Protein AF-A0A067DH14-F1 (afdb_monomer)

InterPro domains:
  IPR011701 Major facilitator superfamily [PF07690] (4-315)
  IPR020846 Major facilitator superfamily domain [PS50850] (1-339)
  IPR036259 MFS transporter superfamily [G3DSA:1.20.1250.20] (1-167)
  IPR036259 MFS transporter superfamily [G3DSA:1.20.1250.20] (191-332)
  IPR036259 MFS transporter superfamily [SSF103473] (1-319)
  IPR050382 Major Facilitator Superfamily Sodium/Anion Cotransporter [PTHR11662] (1-329)

Nearest PDB structures (foldseek):
  8u3d-assembly1_A  TM=8.905E-01  e=1.253E-13  Homo sapiens
  8u3h-assembly1_A  TM=9.001E-01  e=4.231E-13  Homo sapiens
  8u3f-assembly1_A  TM=8.492E-01  e=1.761E-12  Homo sapiens
  6e9n-assembly2_B  TM=9.057E-01  e=2.374E-11  Escherichia coli
  9ayb-assembly1_A  TM=7.952E-01  e=7.648E-12  Homo sapiens

Mean predicted aligned error: 7.45 Å

Secondary structure (DSSP, 8-state):
-TTTHHHHHHHHT--HHHHHHHHHHHHHHHHHHHHHHHHHHHHH-HHHHHHHHHHHHHHHHHHHHHHHHH-HHHHHHHHHHHHHHHTTHHHHHHHHHHHHS-TTTHHHHHHHHHHHHHHHHHHHHHHHHHHHHHT-TTHHHHHHHHHHHHHHHHHHHH--SSGGG-TT--HHHHHHHHHTS-S----PPPPPHHHHHTSHHHHHHHHHHHHHHHHHHHHHHHHHHHHHHHS---HHHHHHHHHHHHHHHHHHHHHHHHHHHHHHHTT--HHHHHHHHHHHHHHHHHHHHHHGGG--SHHHHHHHHHHHHHHHHHHHHHHHHHHHHHHHHHHHHHHTT--

pLDDT: mean 84.12, std 15.26, range [31.08, 97.06]

Structure (mmCIF, N/CA/C/O backbone):
data_AF-A0A067DH14-F1
#
_entry.id   AF-A0A067DH14-F1
#
loop_
_atom_site.group_PDB
_atom_site.id
_atom_site.type_symbol
_atom_site.label_atom_id
_atom_site.label_alt_id
_atom_site.label_comp_id
_atom_site.label_asym_id
_atom_site.label_entity_id
_atom_site.label_seq_id
_atom_site.pdbx_PDB_ins_code
_atom_site.Cartn_x
_atom_site.Cartn_y
_atom_site.Cartn_z
_atom_site.occupancy
_atom_site.B_iso_or_equiv
_atom_site.auth_seq_id
_atom_site.auth_comp_id
_atom_site.auth_asym_id
_atom_site.auth_atom_id
_atom_site.pdbx_PDB_model_num
ATOM 1 N N . MET A 1 1 ? 7.222 3.277 -6.951 1.00 81.62 1 MET A N 1
ATOM 2 C CA . MET A 1 1 ? 8.293 2.486 -7.606 1.00 81.62 1 MET A CA 1
ATOM 3 C C . MET A 1 1 ? 7.817 1.613 -8.751 1.00 81.62 1 MET A C 1
ATOM 5 O O . MET A 1 1 ? 8.541 1.542 -9.732 1.00 81.62 1 MET A O 1
ATOM 9 N N . SER A 1 2 ? 6.632 1.003 -8.682 1.00 77.62 2 SER A N 1
ATOM 10 C CA . SER A 1 2 ? 6.106 0.091 -9.713 1.00 77.62 2 SER A CA 1
ATOM 11 C C . SER A 1 2 ? 6.175 0.620 -11.154 1.00 77.62 2 SER A C 1
ATOM 13 O O . SER A 1 2 ? 6.450 -0.145 -12.067 1.00 77.62 2 SER A O 1
ATOM 15 N N . VAL A 1 3 ? 5.996 1.931 -11.365 1.00 86.12 3 VAL A N 1
ATOM 16 C CA . VAL A 1 3 ? 6.147 2.573 -12.688 1.00 86.12 3 VAL A CA 1
ATOM 17 C C . VAL A 1 3 ? 7.591 3.026 -12.942 1.00 86.12 3 VAL A C 1
ATOM 19 O O . VAL A 1 3 ? 8.161 2.736 -13.986 1.00 86.12 3 VAL A O 1
ATOM 22 N N . ALA A 1 4 ? 8.212 3.713 -11.975 1.00 88.75 4 ALA A N 1
ATOM 23 C CA . ALA A 1 4 ? 9.563 4.274 -12.111 1.00 88.75 4 ALA A CA 1
ATOM 24 C C . ALA A 1 4 ? 10.677 3.217 -12.232 1.00 88.75 4 ALA A C 1
ATOM 26 O O . ALA A 1 4 ? 11.779 3.531 -12.672 1.00 88.75 4 ALA A O 1
ATOM 27 N N . VAL A 1 5 ? 10.408 1.963 -11.857 1.00 88.44 5 VAL A N 1
ATOM 28 C CA . VAL A 1 5 ? 11.383 0.873 -11.960 1.00 88.44 5 VAL A CA 1
ATOM 29 C C . VAL A 1 5 ? 11.710 0.523 -13.414 1.00 88.44 5 VAL A C 1
ATOM 31 O O . VAL A 1 5 ? 12.840 0.146 -13.691 1.00 88.44 5 VAL A O 1
ATOM 34 N N . VAL A 1 6 ? 10.760 0.702 -14.338 1.00 88.00 6 VAL A N 1
ATOM 35 C CA . VAL A 1 6 ? 10.943 0.426 -15.770 1.00 88.00 6 VAL A CA 1
ATOM 36 C C . VAL A 1 6 ? 12.046 1.312 -16.374 1.00 88.00 6 VAL A C 1
ATOM 38 O O . VAL A 1 6 ? 13.036 0.767 -16.863 1.00 88.00 6 VAL A O 1
ATOM 41 N N . PRO A 1 7 ? 11.976 2.660 -16.294 1.00 89.00 7 PRO A N 1
ATOM 42 C CA . PRO A 1 7 ? 13.046 3.513 -16.810 1.00 89.00 7 PRO A CA 1
ATOM 43 C C . PRO A 1 7 ? 14.351 3.401 -16.010 1.00 89.00 7 PRO A C 1
ATOM 45 O O . PRO A 1 7 ? 15.422 3.576 -16.583 1.00 89.00 7 PRO A O 1
ATOM 48 N N . LEU A 1 8 ? 14.298 3.089 -14.708 1.00 89.06 8 LEU A N 1
ATOM 49 C CA . LEU A 1 8 ? 15.509 2.815 -13.922 1.00 89.06 8 LEU A CA 1
ATOM 50 C C . LEU A 1 8 ? 16.227 1.557 -14.424 1.00 89.06 8 LEU A C 1
ATOM 52 O O . LEU A 1 8 ? 17.437 1.591 -14.632 1.00 89.06 8 LEU A O 1
ATOM 56 N N . ALA A 1 9 ? 15.489 0.477 -14.679 1.00 89.19 9 ALA A N 1
ATOM 57 C CA . ALA A 1 9 ? 16.056 -0.750 -15.221 1.00 89.19 9 ALA A CA 1
ATOM 58 C C . ALA A 1 9 ? 16.661 -0.538 -16.607 1.00 89.19 9 ALA A C 1
ATOM 60 O O . ALA A 1 9 ? 17.765 -1.011 -16.852 1.00 89.19 9 ALA A O 1
ATOM 61 N N . ALA A 1 10 ? 15.992 0.230 -17.473 1.00 87.88 10 ALA A N 1
ATOM 62 C CA . ALA A 1 10 ? 16.535 0.595 -18.779 1.00 87.88 10 ALA A CA 1
ATOM 63 C C . ALA A 1 10 ? 17.829 1.421 -18.657 1.00 87.88 10 ALA A C 1
ATOM 65 O O . ALA A 1 10 ? 18.800 1.148 -19.356 1.00 87.88 10 ALA A O 1
ATOM 66 N N . LYS A 1 11 ? 17.874 2.395 -17.736 1.00 88.81 11 LYS A N 1
ATOM 67 C CA . LYS A 1 11 ? 19.047 3.257 -17.519 1.00 88.81 11 LYS A CA 1
ATOM 68 C C . LYS A 1 11 ? 20.267 2.494 -16.994 1.00 88.81 11 LYS A C 1
ATOM 70 O O . LYS A 1 11 ? 21.386 2.819 -17.373 1.00 88.81 11 LYS A O 1
ATOM 75 N N . PHE A 1 12 ? 20.060 1.530 -16.101 1.00 88.88 12 PHE A N 1
ATOM 76 C CA . PHE A 1 12 ? 21.140 0.797 -15.429 1.00 88.88 12 PHE A CA 1
ATOM 77 C C . PHE A 1 12 ? 21.344 -0.632 -15.958 1.00 88.88 12 PHE A C 1
ATOM 79 O O . PHE A 1 12 ? 22.124 -1.385 -15.379 1.00 88.88 12 PHE A O 1
ATOM 86 N N . GLY A 1 13 ? 20.642 -1.025 -17.026 1.00 88.94 13 GLY A N 1
ATOM 87 C CA . GLY A 1 13 ? 20.756 -2.354 -17.634 1.00 88.94 13 GLY A CA 1
ATOM 88 C C . GLY A 1 13 ? 20.342 -3.504 -16.708 1.00 88.94 13 GLY A C 1
ATOM 89 O O . GLY A 1 13 ? 20.959 -4.566 -16.725 1.00 88.94 13 GLY A O 1
ATOM 90 N N . TRP A 1 14 ? 19.338 -3.303 -15.850 1.00 91.88 14 TRP A N 1
ATOM 91 C CA . TRP A 1 14 ? 18.926 -4.318 -14.876 1.00 91.88 14 TRP A CA 1
ATOM 92 C C . TRP A 1 14 ? 18.191 -5.492 -15.528 1.00 91.88 14 TRP A C 1
ATOM 94 O O . TRP A 1 14 ? 17.264 -5.302 -16.314 1.00 91.88 14 TRP A O 1
ATOM 104 N N . SER A 1 15 ? 18.544 -6.714 -15.121 1.00 91.19 15 SER A N 1
ATOM 105 C CA . SER A 1 15 ? 17.820 -7.924 -15.517 1.00 91.19 15 SER A CA 1
ATOM 106 C C . SER A 1 15 ? 16.449 -8.025 -14.836 1.00 91.19 15 SER A C 1
ATOM 108 O O . SER A 1 15 ? 16.221 -7.471 -13.755 1.00 91.19 15 SER A O 1
ATOM 110 N N . SER A 1 16 ? 15.536 -8.806 -15.422 1.00 86.50 16 SER A N 1
ATOM 111 C CA . SER A 1 16 ? 14.225 -9.106 -14.824 1.00 86.50 16 SER A CA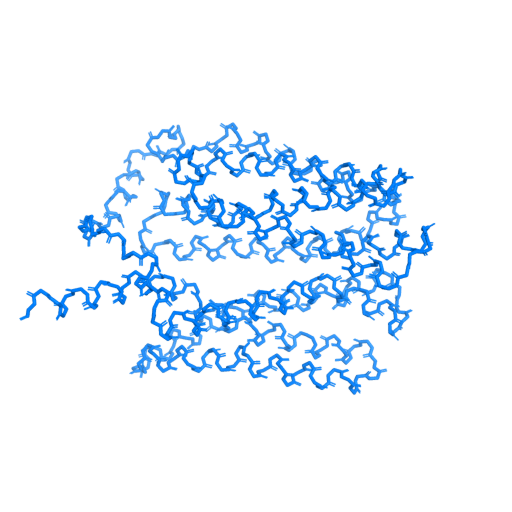 1
ATOM 112 C C . SER A 1 16 ? 14.339 -9.775 -13.449 1.00 86.50 16 SER A C 1
ATOM 114 O O . SER A 1 16 ? 13.532 -9.505 -12.559 1.00 86.50 16 SER A O 1
ATOM 116 N N . SER A 1 17 ? 15.373 -10.592 -13.235 1.00 89.69 17 SER A N 1
ATOM 117 C CA . SER A 1 17 ? 15.648 -11.203 -11.931 1.00 89.69 17 SER A CA 1
ATOM 118 C C . SER A 1 17 ? 16.044 -10.154 -10.891 1.00 89.69 17 SER A C 1
ATOM 120 O O . SER A 1 17 ? 15.531 -10.170 -9.773 1.00 89.69 17 SER A O 1
ATOM 122 N N . PHE A 1 18 ? 16.899 -9.191 -11.258 1.00 91.50 18 PHE A N 1
ATOM 123 C CA . PHE A 1 18 ? 17.280 -8.110 -10.348 1.00 91.50 18 PHE A CA 1
ATOM 124 C C . PHE A 1 18 ? 16.106 -7.174 -10.040 1.00 91.50 18 PHE A C 1
ATOM 126 O O . PHE A 1 18 ? 15.931 -6.775 -8.890 1.00 91.50 18 PHE A O 1
ATOM 133 N N . LEU A 1 19 ? 15.242 -6.894 -11.021 1.00 89.38 19 LEU A N 1
ATOM 134 C CA . LEU A 1 19 ? 13.969 -6.202 -10.796 1.00 89.38 19 LEU A CA 1
ATOM 135 C C . LEU A 1 19 ? 13.143 -6.885 -9.699 1.00 89.38 19 LEU A C 1
ATOM 137 O O . LEU A 1 19 ? 12.654 -6.209 -8.793 1.00 89.38 19 LEU A O 1
ATOM 141 N N . GLY A 1 20 ? 13.047 -8.216 -9.733 1.00 89.62 20 GLY A N 1
ATOM 142 C CA . GLY A 1 20 ? 12.368 -8.985 -8.693 1.00 89.62 20 GLY A CA 1
ATOM 143 C C . GLY A 1 20 ? 12.991 -8.817 -7.308 1.00 89.62 20 GLY A C 1
ATOM 144 O O . GLY A 1 20 ? 12.259 -8.634 -6.335 1.00 89.62 20 GLY A O 1
ATOM 145 N N . ILE A 1 21 ? 14.321 -8.782 -7.209 1.00 92.81 21 ILE A N 1
ATOM 146 C CA . ILE A 1 21 ? 15.037 -8.520 -5.946 1.00 92.81 21 ILE A CA 1
ATOM 147 C C . ILE A 1 21 ? 14.762 -7.092 -5.449 1.00 92.81 21 ILE A C 1
ATOM 149 O O . ILE A 1 21 ? 14.462 -6.883 -4.272 1.00 92.81 21 ILE A O 1
ATOM 153 N N . VAL A 1 22 ? 14.787 -6.099 -6.342 1.00 92.12 22 VAL A N 1
ATOM 154 C CA . VAL A 1 22 ? 14.503 -4.694 -6.008 1.00 92.12 22 VAL A CA 1
ATOM 155 C C . VAL A 1 22 ? 13.068 -4.510 -5.509 1.00 92.12 22 VAL A C 1
ATOM 157 O O . VAL A 1 22 ? 12.859 -3.756 -4.560 1.00 92.12 22 VAL A O 1
ATOM 160 N N . GLN A 1 23 ? 12.085 -5.201 -6.094 1.00 88.62 23 GLN A N 1
ATOM 161 C CA . GLN A 1 23 ? 10.702 -5.187 -5.598 1.00 88.62 23 GLN A CA 1
ATOM 162 C C . GLN A 1 23 ? 10.568 -5.940 -4.265 1.00 88.62 23 GLN A C 1
ATOM 164 O O . GLN A 1 23 ? 9.882 -5.480 -3.357 1.00 88.62 23 GLN A O 1
ATOM 169 N N . SER A 1 24 ? 11.266 -7.068 -4.111 1.00 90.38 24 SER A N 1
ATOM 170 C CA . SER A 1 24 ? 11.196 -7.903 -2.903 1.00 90.38 24 SER A CA 1
ATOM 171 C C . SER A 1 24 ? 11.851 -7.256 -1.682 1.00 90.38 24 SER A C 1
ATOM 173 O O . SER A 1 24 ? 11.372 -7.447 -0.569 1.00 90.38 24 SER A O 1
ATOM 175 N N . SER A 1 25 ? 12.905 -6.455 -1.867 1.00 93.12 25 SER A N 1
ATOM 176 C CA . SER A 1 25 ? 13.602 -5.797 -0.748 1.00 93.12 25 SER A CA 1
ATOM 177 C C . SER A 1 25 ? 12.712 -4.848 0.059 1.00 93.12 25 SER A C 1
ATOM 179 O O . SER A 1 25 ? 12.888 -4.724 1.269 1.00 93.12 25 SER A O 1
ATOM 181 N N . PHE A 1 26 ? 11.696 -4.250 -0.571 1.00 91.88 26 PHE A N 1
ATOM 182 C CA . PHE A 1 26 ? 10.633 -3.525 0.131 1.00 91.88 26 PHE A CA 1
ATOM 183 C C . PHE A 1 26 ? 9.844 -4.441 1.082 1.00 91.88 26 PHE A C 1
ATOM 185 O O . PHE A 1 26 ? 9.641 -4.106 2.249 1.00 91.88 26 PHE A O 1
ATOM 192 N N . LEU A 1 27 ? 9.447 -5.627 0.614 1.00 88.19 27 LEU A N 1
ATOM 193 C CA . LEU A 1 27 ? 8.643 -6.564 1.402 1.00 88.19 27 LEU A CA 1
ATOM 194 C C . LEU A 1 27 ? 9.394 -7.084 2.635 1.00 88.19 27 LEU A C 1
ATOM 196 O O . LEU A 1 27 ? 8.771 -7.312 3.670 1.00 88.19 27 LEU A O 1
ATOM 200 N N . TRP A 1 28 ? 10.723 -7.219 2.567 1.00 89.62 28 TRP A N 1
ATOM 201 C CA . TRP A 1 28 ? 11.538 -7.627 3.719 1.00 89.62 28 TRP A CA 1
ATOM 202 C C . TRP A 1 28 ? 11.405 -6.648 4.890 1.00 89.62 28 TRP A C 1
ATOM 204 O O . TRP A 1 28 ? 11.176 -7.067 6.025 1.00 89.62 28 TRP A O 1
ATOM 214 N N . GLY A 1 29 ? 11.485 -5.344 4.610 1.00 89.69 29 GLY A N 1
ATOM 215 C CA . GLY A 1 29 ? 11.281 -4.309 5.622 1.00 89.69 29 GLY A CA 1
ATOM 216 C C . GLY A 1 29 ? 9.841 -4.263 6.130 1.00 89.69 29 GLY A C 1
ATOM 217 O O . GLY A 1 29 ? 9.616 -4.154 7.335 1.00 89.69 29 GLY A O 1
ATOM 218 N N . TYR A 1 30 ? 8.876 -4.406 5.218 1.00 88.38 30 TYR A N 1
ATOM 219 C CA . TYR A 1 30 ? 7.446 -4.367 5.529 1.00 88.38 30 TYR A CA 1
ATOM 220 C C . TYR A 1 30 ? 7.013 -5.473 6.499 1.00 88.38 30 TYR A C 1
ATOM 222 O O . TYR A 1 30 ? 6.252 -5.216 7.433 1.00 88.38 30 TYR A O 1
ATOM 230 N N . ILE A 1 31 ? 7.502 -6.703 6.314 1.00 85.44 31 ILE A N 1
ATOM 231 C CA . ILE A 1 31 ? 7.178 -7.834 7.200 1.00 85.44 31 ILE A CA 1
ATOM 232 C C . ILE A 1 31 ? 7.664 -7.554 8.626 1.00 85.44 31 ILE A C 1
ATOM 234 O O . ILE A 1 31 ? 6.913 -7.738 9.584 1.00 85.44 31 ILE A O 1
ATOM 238 N N . PHE A 1 32 ? 8.898 -7.064 8.770 1.00 85.50 32 PHE A N 1
ATOM 239 C CA . PHE A 1 32 ? 9.486 -6.777 10.077 1.00 85.50 32 PHE A CA 1
ATOM 240 C C . PHE A 1 32 ? 8.720 -5.672 10.817 1.00 85.50 32 PHE A C 1
ATOM 242 O O . PHE A 1 32 ? 8.370 -5.824 11.992 1.00 85.50 32 PHE A O 1
ATOM 249 N N . SER A 1 33 ? 8.394 -4.578 10.125 1.00 87.69 33 SER A N 1
ATOM 250 C CA . SER A 1 33 ? 7.664 -3.464 10.732 1.00 87.69 33 SER A CA 1
ATOM 251 C C . SER A 1 33 ? 6.189 -3.754 10.971 1.00 87.69 33 SER A C 1
ATOM 253 O O . SER A 1 33 ? 5.643 -3.220 11.928 1.00 87.69 33 SER A O 1
ATOM 255 N N . SER A 1 34 ? 5.543 -4.615 10.185 1.00 80.31 34 SER A N 1
ATOM 256 C CA . SER A 1 34 ? 4.138 -4.981 10.416 1.00 80.31 34 SER A CA 1
ATOM 257 C C . SER A 1 34 ? 3.951 -5.742 11.732 1.00 80.31 34 SER A C 1
ATOM 259 O O . SER A 1 34 ? 2.975 -5.515 12.445 1.00 80.31 34 SER A O 1
ATOM 261 N N . VAL A 1 35 ? 4.912 -6.601 12.099 1.00 78.75 35 VAL A N 1
ATOM 262 C CA . VAL A 1 35 ? 4.891 -7.343 13.373 1.00 78.75 35 VAL A CA 1
ATOM 263 C C . VAL A 1 35 ? 5.187 -6.418 14.555 1.00 78.75 35 VAL A C 1
ATOM 265 O O . VAL A 1 35 ? 4.476 -6.426 15.559 1.00 78.75 35 VAL A O 1
ATOM 268 N N . ILE A 1 36 ? 6.225 -5.590 14.439 1.00 85.06 36 ILE A N 1
ATOM 269 C CA . ILE A 1 36 ? 6.684 -4.717 15.532 1.00 85.06 36 ILE A CA 1
ATOM 270 C C . ILE A 1 36 ? 5.800 -3.469 15.672 1.00 85.06 36 ILE A C 1
ATOM 272 O O . ILE A 1 36 ? 5.654 -2.916 16.762 1.00 85.06 36 ILE A O 1
ATOM 276 N N . GLY A 1 37 ? 5.172 -3.039 14.579 1.00 83.25 37 GLY A N 1
ATOM 277 C CA . GLY A 1 37 ? 4.366 -1.828 14.483 1.00 83.25 37 GLY A CA 1
ATOM 278 C C . GLY A 1 37 ? 3.192 -1.818 15.449 1.00 83.25 37 GLY A C 1
ATOM 279 O O . GLY A 1 37 ? 2.936 -0.782 16.054 1.00 83.25 37 GLY A O 1
ATOM 280 N N . GLY A 1 38 ? 2.541 -2.964 15.675 1.00 81.19 38 GLY A N 1
ATOM 281 C CA . GLY A 1 38 ? 1.492 -3.092 16.694 1.00 81.19 38 GLY A CA 1
ATOM 282 C C . GLY A 1 38 ? 2.004 -2.745 18.095 1.00 81.19 38 GLY A C 1
ATOM 283 O O . GLY A 1 38 ? 1.499 -1.822 18.728 1.00 81.19 38 GLY A O 1
ATOM 284 N N . ALA A 1 39 ? 3.091 -3.392 18.527 1.00 82.56 39 ALA A N 1
ATOM 285 C CA . ALA A 1 39 ? 3.696 -3.145 19.837 1.00 82.56 39 ALA A CA 1
ATOM 286 C C . ALA A 1 39 ? 4.201 -1.698 19.997 1.00 82.56 39 ALA A C 1
ATOM 288 O O . ALA A 1 39 ? 4.070 -1.097 21.067 1.00 82.56 39 ALA A O 1
ATOM 289 N N . LEU A 1 40 ? 4.757 -1.110 18.931 1.00 88.00 40 LEU A N 1
ATOM 290 C CA . LEU A 1 40 ? 5.166 0.295 18.925 1.00 88.00 40 LEU A CA 1
ATOM 291 C C . LEU A 1 40 ? 3.969 1.234 19.079 1.00 88.00 40 LEU A C 1
ATOM 293 O O . LEU A 1 40 ? 4.046 2.192 19.848 1.00 88.00 40 LEU A O 1
ATOM 297 N N . VAL A 1 41 ? 2.875 0.978 18.362 1.00 87.56 41 VAL A N 1
ATOM 298 C CA . VAL A 1 41 ? 1.655 1.793 18.423 1.00 87.56 41 VAL A CA 1
ATOM 299 C C . VAL A 1 41 ? 0.998 1.694 19.797 1.00 87.56 41 VAL A C 1
ATOM 301 O O . VAL A 1 41 ? 0.555 2.716 20.321 1.00 87.56 41 VAL A O 1
ATOM 304 N N . ASP A 1 42 ? 0.995 0.514 20.411 1.00 83.81 42 ASP A N 1
ATOM 305 C CA . ASP A 1 42 ? 0.451 0.322 21.756 1.00 83.81 42 ASP A CA 1
ATOM 306 C C . ASP A 1 42 ? 1.261 1.086 22.811 1.00 83.81 42 ASP A C 1
ATOM 308 O O . ASP A 1 42 ? 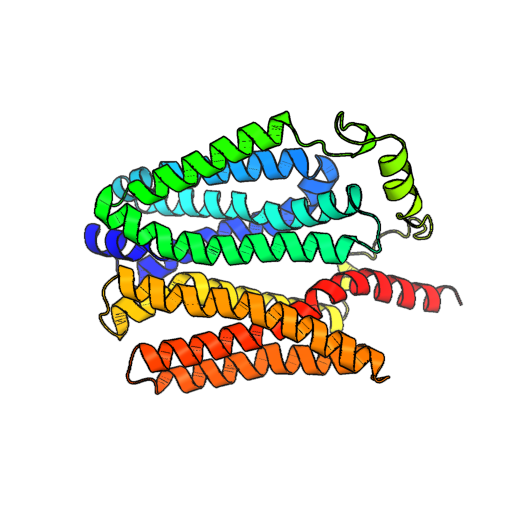0.686 1.728 23.692 1.00 83.81 42 ASP A O 1
ATOM 312 N N . LYS A 1 43 ? 2.596 1.085 22.691 1.00 88.06 43 LYS A N 1
ATOM 313 C CA . LYS A 1 43 ? 3.496 1.753 23.644 1.00 88.06 43 LYS A CA 1
ATOM 314 C C . LYS A 1 43 ? 3.590 3.268 23.446 1.00 88.06 43 LYS A C 1
ATOM 316 O O . LYS A 1 43 ? 3.610 4.014 24.422 1.00 88.06 43 LYS A O 1
ATOM 321 N N . TYR A 1 44 ? 3.703 3.734 22.203 1.00 89.25 44 TYR A N 1
ATOM 322 C CA . TYR A 1 44 ? 4.020 5.134 21.880 1.00 89.25 44 TYR A CA 1
ATOM 323 C C . TYR A 1 44 ? 2.839 5.925 21.297 1.00 89.25 44 TYR A C 1
ATOM 325 O O . TYR A 1 44 ? 2.937 7.149 21.149 1.00 89.25 44 TYR A O 1
ATOM 333 N N . GLY A 1 45 ? 1.726 5.255 20.994 1.00 88.94 45 GLY A N 1
ATOM 334 C CA . GLY A 1 45 ? 0.536 5.838 20.380 1.00 88.94 45 GLY A CA 1
ATOM 335 C C . GLY A 1 45 ? 0.620 5.926 18.854 1.00 88.94 45 GLY A C 1
ATOM 336 O O . GLY A 1 45 ? 1.687 6.129 18.268 1.00 88.94 45 GLY A O 1
ATOM 337 N N . GLY A 1 46 ? -0.538 5.834 18.194 1.00 90.19 46 GLY A N 1
ATOM 338 C CA . GLY A 1 46 ? -0.639 5.839 16.732 1.00 90.19 46 GLY A CA 1
ATOM 339 C C . GLY A 1 46 ? -0.143 7.137 16.090 1.00 90.19 46 GLY A C 1
ATOM 340 O O . GLY A 1 46 ? 0.477 7.088 15.031 1.00 90.19 46 GLY A O 1
ATOM 341 N N . LYS A 1 47 ? -0.316 8.295 16.754 1.00 93.50 47 LYS A N 1
ATOM 342 C CA . LYS A 1 47 ? 0.159 9.595 16.234 1.00 93.50 47 LYS A CA 1
ATOM 343 C C . LYS A 1 47 ? 1.665 9.583 15.959 1.00 93.50 47 LYS A C 1
ATOM 345 O O . LYS A 1 47 ? 2.088 9.962 14.868 1.00 93.50 47 LYS A O 1
ATOM 350 N N . LYS A 1 48 ? 2.464 9.226 16.974 1.00 94.31 48 LYS A N 1
ATOM 351 C CA . LYS A 1 48 ? 3.933 9.334 16.929 1.00 94.31 48 LYS A CA 1
ATOM 352 C C . LYS A 1 48 ? 4.529 8.293 15.995 1.00 94.31 48 LYS A C 1
ATOM 354 O O . LYS A 1 48 ? 5.418 8.620 15.217 1.00 94.31 48 LYS A O 1
ATOM 359 N N . VAL A 1 49 ? 4.023 7.063 16.060 1.00 95.38 49 VAL A N 1
ATOM 360 C CA . VAL A 1 49 ? 4.517 5.972 15.218 1.00 95.38 49 VAL A CA 1
ATOM 361 C C . VAL A 1 49 ? 4.237 6.254 13.743 1.00 95.38 49 VAL A C 1
ATOM 363 O O . VAL A 1 49 ? 5.146 6.122 12.929 1.00 95.38 49 VAL A O 1
ATOM 366 N N . LEU A 1 50 ? 3.035 6.737 13.402 1.00 95.25 50 LEU A N 1
ATOM 367 C CA . LEU A 1 50 ? 2.722 7.115 12.023 1.00 95.25 50 LEU A CA 1
ATOM 368 C C . LEU A 1 50 ? 3.574 8.295 11.539 1.00 95.25 50 LEU A C 1
ATOM 370 O O . LEU A 1 50 ? 4.041 8.277 10.407 1.00 95.25 50 LEU A O 1
ATOM 374 N N . ALA A 1 51 ? 3.827 9.290 12.396 1.00 96.50 51 ALA A N 1
ATOM 375 C CA . ALA A 1 51 ? 4.685 10.425 12.054 1.00 96.50 51 ALA A CA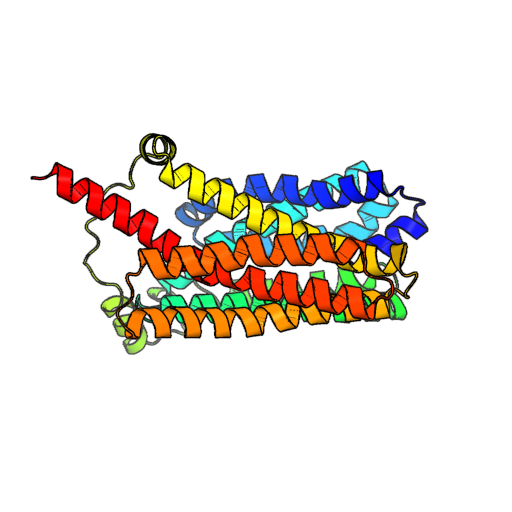 1
ATOM 376 C C . ALA A 1 51 ? 6.116 9.981 11.697 1.00 96.50 51 ALA A C 1
ATOM 378 O O . ALA A 1 51 ? 6.645 10.379 10.661 1.00 96.50 51 ALA A O 1
ATOM 379 N N . TRP A 1 52 ? 6.723 9.113 12.513 1.00 96.06 52 TRP A N 1
ATOM 380 C CA . TRP A 1 52 ? 8.045 8.548 12.221 1.00 96.06 52 TRP A CA 1
ATOM 381 C C . TRP A 1 52 ? 8.044 7.662 10.974 1.00 96.06 52 TRP A C 1
ATOM 383 O O . TRP A 1 52 ? 8.978 7.747 10.177 1.00 96.06 52 TRP A O 1
ATOM 393 N N . GLY A 1 53 ? 6.987 6.870 10.774 1.00 95.69 53 GLY A N 1
ATOM 394 C CA . GLY A 1 53 ? 6.786 6.094 9.552 1.00 95.69 53 GLY A CA 1
ATOM 395 C C . GLY A 1 53 ? 6.789 6.992 8.317 1.00 95.69 53 GLY A C 1
ATOM 396 O O . GLY A 1 53 ? 7.620 6.823 7.434 1.00 95.69 53 GLY A O 1
ATOM 397 N N . VAL A 1 54 ? 5.949 8.028 8.276 1.00 96.62 54 VAL A N 1
ATOM 398 C CA . VAL A 1 54 ? 5.882 8.937 7.118 1.00 96.62 54 VAL A CA 1
ATOM 399 C C . VAL A 1 54 ? 7.178 9.728 6.915 1.00 96.62 54 VAL A C 1
ATOM 401 O O . VAL A 1 54 ? 7.579 9.949 5.769 1.00 96.62 54 VAL A O 1
ATOM 404 N N . ALA A 1 55 ? 7.880 10.107 7.987 1.00 97.06 55 ALA A N 1
ATOM 405 C CA . ALA A 1 55 ? 9.191 10.749 7.886 1.00 97.06 55 ALA A CA 1
ATOM 406 C C . ALA A 1 55 ? 10.219 9.834 7.200 1.00 97.06 55 ALA A C 1
ATOM 408 O O . ALA A 1 55 ? 10.849 10.232 6.217 1.00 97.06 55 ALA A O 1
ATOM 409 N N . LEU A 1 56 ? 10.345 8.589 7.676 1.00 96.69 56 LEU A N 1
ATOM 410 C CA . LEU A 1 56 ? 11.269 7.606 7.110 1.00 96.69 56 LEU A CA 1
ATOM 411 C C . LEU A 1 56 ? 10.879 7.217 5.679 1.00 96.69 56 LEU A C 1
ATOM 413 O O . LEU A 1 56 ? 11.753 7.067 4.823 1.00 96.69 56 LEU A O 1
ATOM 417 N N . TRP A 1 57 ? 9.580 7.107 5.401 1.00 96.06 57 TRP A N 1
ATOM 418 C CA . TRP A 1 57 ? 9.041 6.843 4.069 1.00 96.06 57 TRP A CA 1
ATOM 419 C C . TRP A 1 57 ? 9.421 7.958 3.091 1.00 96.06 57 TRP A C 1
ATOM 421 O O . TRP A 1 57 ? 9.959 7.696 2.013 1.00 96.06 57 TRP A O 1
ATOM 431 N N . SER A 1 58 ? 9.220 9.216 3.490 1.00 97.06 58 SER A N 1
ATOM 432 C CA . SER A 1 58 ? 9.515 10.384 2.651 1.00 97.06 58 SER A CA 1
ATOM 433 C C . SER A 1 58 ? 11.016 10.522 2.397 1.00 97.06 58 SER A C 1
ATOM 435 O O . SER A 1 58 ? 11.429 10.744 1.258 1.00 97.06 58 SER A O 1
ATOM 437 N N . LEU A 1 59 ? 11.841 10.305 3.426 1.00 96.94 59 LEU A N 1
ATOM 438 C CA . LEU A 1 59 ? 13.299 10.304 3.300 1.00 96.94 59 LEU A CA 1
ATOM 439 C C . LEU A 1 59 ? 13.785 9.183 2.371 1.00 96.94 59 LEU A C 1
ATOM 441 O O . LEU A 1 59 ? 14.572 9.431 1.462 1.00 96.94 59 LEU A O 1
ATOM 445 N N . SER A 1 60 ? 13.274 7.962 2.542 1.00 96.56 60 SER A N 1
ATOM 446 C CA . SER A 1 60 ? 13.628 6.819 1.687 1.00 96.56 60 SER A CA 1
ATOM 447 C C . SER A 1 60 ? 13.194 7.042 0.232 1.00 96.56 60 SER A C 1
ATOM 449 O O . SER A 1 60 ? 13.908 6.682 -0.707 1.00 96.56 60 SER A O 1
ATOM 451 N N . THR A 1 61 ? 12.045 7.691 0.023 1.00 95.31 61 THR A N 1
ATOM 452 C CA . THR A 1 61 ? 11.580 8.107 -1.308 1.00 95.31 61 THR A CA 1
ATOM 453 C C . THR A 1 61 ? 12.574 9.067 -1.952 1.00 95.31 61 THR A C 1
ATOM 455 O O . THR A 1 61 ? 13.003 8.833 -3.081 1.00 95.31 61 THR A O 1
ATOM 458 N N . LEU A 1 62 ? 12.984 10.109 -1.227 1.00 95.69 62 LEU A N 1
ATOM 459 C CA . LEU A 1 62 ? 13.904 11.132 -1.721 1.00 95.69 62 LEU A CA 1
ATOM 460 C C . LEU A 1 62 ? 15.306 10.574 -2.010 1.00 95.69 62 LEU A C 1
ATOM 462 O O . LEU A 1 62 ? 15.917 10.938 -3.011 1.00 95.69 62 LEU A O 1
ATOM 466 N N . LEU A 1 63 ? 15.800 9.660 -1.170 1.00 95.62 63 LEU A N 1
ATOM 467 C CA . LEU A 1 63 ? 17.116 9.032 -1.330 1.00 95.62 63 LEU A CA 1
ATOM 468 C C . LEU A 1 63 ? 17.162 7.988 -2.450 1.00 95.62 63 LEU A C 1
ATOM 470 O O . LEU A 1 63 ? 18.246 7.604 -2.885 1.00 95.62 63 LEU A O 1
ATOM 474 N N . THR A 1 64 ? 16.013 7.521 -2.940 1.00 94.38 64 THR A N 1
ATOM 475 C CA . THR A 1 64 ? 15.951 6.426 -3.915 1.00 94.38 64 THR A CA 1
ATOM 476 C C . THR A 1 64 ? 16.728 6.702 -5.216 1.00 94.38 64 THR A C 1
ATOM 478 O O . THR A 1 64 ? 17.494 5.822 -5.618 1.00 94.38 64 THR A O 1
ATOM 481 N N . PRO A 1 65 ? 16.586 7.859 -5.898 1.00 92.25 65 PRO A N 1
ATOM 482 C CA . PRO A 1 65 ? 17.346 8.140 -7.119 1.00 92.25 65 PRO A CA 1
ATOM 483 C C . PRO A 1 65 ? 18.857 8.162 -6.885 1.00 92.25 65 PRO A C 1
ATOM 485 O O . PRO A 1 65 ? 19.604 7.597 -7.678 1.00 92.25 65 PRO A O 1
ATOM 488 N N . TRP A 1 66 ? 19.293 8.769 -5.777 1.00 93.50 66 TRP A N 1
ATOM 489 C CA . TRP A 1 66 ? 20.700 8.819 -5.378 1.00 93.50 66 TRP A CA 1
ATOM 490 C C . TRP A 1 66 ? 21.245 7.420 -5.072 1.00 93.50 66 TRP A C 1
ATOM 492 O O . TRP A 1 66 ? 22.326 7.053 -5.5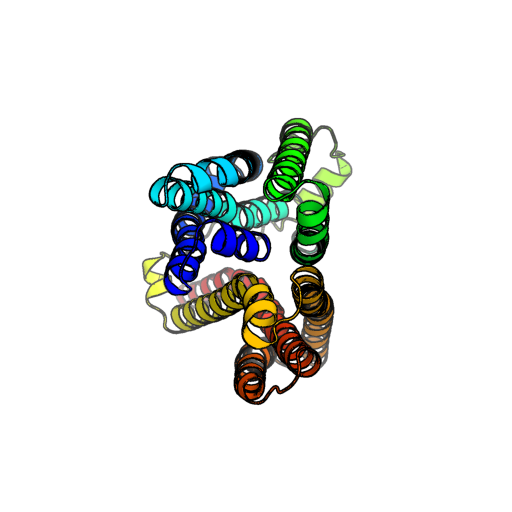29 1.00 93.50 66 TRP A O 1
ATOM 502 N N . ALA A 1 67 ? 20.476 6.600 -4.355 1.00 93.69 67 ALA A N 1
ATOM 503 C CA . ALA A 1 67 ? 20.863 5.233 -4.041 1.00 93.69 67 ALA A CA 1
ATOM 504 C C . ALA A 1 67 ? 20.995 4.388 -5.316 1.00 93.69 67 ALA A C 1
ATOM 506 O O . ALA A 1 67 ? 21.980 3.675 -5.480 1.00 93.69 67 ALA A O 1
ATOM 507 N N . ALA A 1 68 ? 20.063 4.548 -6.264 1.00 91.12 68 ALA A N 1
ATOM 508 C CA . ALA A 1 68 ? 20.100 3.850 -7.546 1.00 91.12 68 ALA A CA 1
ATOM 509 C C . ALA A 1 68 ? 21.357 4.164 -8.379 1.00 91.12 68 ALA A C 1
ATOM 511 O O . ALA A 1 68 ? 21.806 3.289 -9.113 1.00 91.12 68 ALA A O 1
ATOM 512 N N . THR A 1 69 ? 21.932 5.371 -8.275 1.00 89.50 69 THR A N 1
ATOM 513 C CA . THR A 1 69 ? 23.168 5.731 -8.997 1.00 89.50 69 THR A CA 1
ATOM 514 C C . THR A 1 69 ? 24.445 5.281 -8.292 1.00 89.50 69 THR A C 1
ATOM 516 O O . THR A 1 69 ? 25.457 5.120 -8.961 1.00 89.50 69 THR A O 1
ATOM 519 N N . HIS A 1 70 ? 24.428 5.120 -6.965 1.00 89.81 70 HIS A N 1
ATOM 520 C CA . HIS A 1 70 ? 25.636 4.825 -6.185 1.00 89.81 70 HIS A CA 1
ATOM 521 C C . HIS A 1 70 ? 25.939 3.332 -6.092 1.00 89.81 70 HIS A C 1
ATOM 523 O O . HIS A 1 70 ? 27.075 2.919 -6.303 1.00 89.81 70 HIS A O 1
ATOM 529 N N . SER A 1 71 ? 24.952 2.515 -5.714 1.00 91.88 71 SER A N 1
ATOM 530 C CA . SER A 1 71 ? 25.159 1.080 -5.524 1.00 91.88 71 SER A CA 1
ATOM 531 C C . SER A 1 71 ? 23.838 0.318 -5.531 1.00 91.88 71 SER A C 1
ATOM 533 O O . SER A 1 71 ? 22.807 0.784 -5.049 1.00 91.88 71 SER A O 1
ATOM 535 N N . THR A 1 72 ? 23.873 -0.921 -6.014 1.00 89.88 72 THR A N 1
ATOM 536 C CA . THR A 1 72 ? 22.743 -1.843 -5.878 1.00 89.88 72 THR A CA 1
ATOM 537 C C . THR A 1 72 ? 22.423 -2.104 -4.406 1.00 89.88 72 THR A C 1
ATOM 539 O O . THR A 1 72 ? 21.254 -2.116 -4.032 1.00 89.88 72 THR A O 1
ATOM 542 N N . ALA A 1 73 ? 23.437 -2.222 -3.545 1.00 92.38 73 ALA A N 1
ATOM 543 C CA . ALA A 1 73 ? 23.247 -2.450 -2.116 1.00 92.38 73 ALA A CA 1
ATOM 544 C C . ALA A 1 73 ? 22.543 -1.271 -1.427 1.00 92.38 73 ALA A C 1
ATOM 546 O O . ALA A 1 73 ? 21.626 -1.485 -0.634 1.00 92.38 73 ALA A O 1
ATOM 547 N N . SER A 1 74 ? 22.908 -0.027 -1.762 1.00 94.12 74 SER A N 1
ATOM 548 C CA . SER A 1 74 ? 22.250 1.155 -1.191 1.00 94.12 74 SER A CA 1
ATOM 549 C C . SER A 1 74 ? 20.803 1.273 -1.665 1.00 94.12 74 SER A C 1
ATOM 551 O O . SER A 1 74 ? 19.926 1.601 -0.866 1.00 94.12 74 SER A O 1
ATOM 553 N N . LEU A 1 75 ? 20.519 0.938 -2.928 1.00 94.25 75 LEU A N 1
ATOM 554 C CA . LEU A 1 75 ? 19.153 0.876 -3.444 1.00 94.25 75 LEU A CA 1
ATOM 555 C C . LEU A 1 75 ? 18.298 -0.141 -2.676 1.00 94.25 75 LEU A C 1
ATOM 557 O O . LEU A 1 75 ? 17.181 0.186 -2.275 1.00 94.25 75 LEU A O 1
ATOM 561 N N . LEU A 1 76 ? 18.814 -1.354 -2.458 1.00 95.38 76 LEU A N 1
ATOM 562 C CA . LEU A 1 76 ? 18.108 -2.395 -1.704 1.00 95.38 76 LEU A CA 1
ATOM 563 C C . LEU A 1 76 ? 17.899 -1.986 -0.239 1.00 95.38 76 LEU A C 1
ATOM 565 O O . LEU A 1 76 ? 16.810 -2.183 0.296 1.00 95.38 76 LEU A O 1
ATOM 569 N N . ALA A 1 77 ? 18.893 -1.352 0.389 1.00 95.50 77 ALA A N 1
ATOM 570 C CA . ALA A 1 77 ? 18.777 -0.846 1.755 1.00 95.50 77 ALA A CA 1
ATOM 571 C C . ALA A 1 77 ? 17.704 0.247 1.874 1.00 95.50 77 ALA A C 1
ATOM 573 O O . ALA A 1 77 ? 16.821 0.158 2.726 1.00 95.50 77 ALA A O 1
ATOM 574 N N . VAL A 1 78 ? 17.715 1.244 0.981 1.00 96.25 78 VAL A N 1
ATOM 575 C CA . VAL A 1 78 ? 16.687 2.300 0.943 1.00 96.25 78 VAL A CA 1
ATOM 576 C C . VAL A 1 78 ? 15.296 1.705 0.716 1.00 96.25 78 VAL A C 1
ATOM 578 O O . VAL A 1 78 ? 14.325 2.171 1.311 1.00 96.25 78 VAL A O 1
ATOM 581 N N . ARG A 1 79 ? 15.176 0.642 -0.089 1.00 94.38 79 ARG A N 1
ATOM 582 C CA . ARG A 1 79 ? 13.898 -0.063 -0.267 1.00 94.38 79 ARG A CA 1
ATOM 583 C C . ARG A 1 79 ? 13.435 -0.795 0.973 1.00 94.38 79 ARG A C 1
ATOM 585 O O . ARG A 1 79 ? 12.253 -0.703 1.298 1.00 94.38 79 ARG A O 1
ATOM 592 N N . ALA A 1 80 ? 14.337 -1.461 1.680 1.00 95.31 80 ALA A N 1
ATOM 593 C CA . ALA A 1 80 ? 14.007 -2.089 2.949 1.00 95.31 80 ALA A CA 1
ATOM 594 C C . ALA A 1 80 ? 13.536 -1.048 3.980 1.00 95.31 80 ALA A C 1
ATOM 596 O O . ALA A 1 80 ? 12.516 -1.261 4.629 1.00 95.31 80 ALA A O 1
ATOM 597 N N . PHE A 1 81 ? 14.191 0.116 4.076 1.00 95.25 81 PHE A N 1
ATOM 598 C CA . PHE A 1 81 ? 13.736 1.205 4.953 1.00 95.25 81 PHE A CA 1
ATOM 599 C C . PHE A 1 81 ? 12.379 1.778 4.545 1.00 95.25 81 PHE A C 1
ATOM 601 O O . PHE A 1 81 ? 11.550 2.062 5.407 1.00 95.25 81 PHE A O 1
ATOM 608 N N . PHE A 1 82 ? 12.121 1.894 3.244 1.00 93.06 82 PHE A N 1
ATOM 609 C CA . PHE A 1 82 ? 10.814 2.293 2.734 1.00 93.06 82 PHE A CA 1
ATOM 610 C C . PHE A 1 82 ? 9.722 1.298 3.174 1.00 93.06 82 PHE A C 1
ATOM 612 O O . PHE A 1 82 ? 8.672 1.713 3.657 1.00 93.06 82 PHE A O 1
ATOM 619 N N . GLY A 1 83 ? 9.980 -0.011 3.076 1.00 92.44 83 GLY A N 1
ATOM 620 C CA . GLY A 1 83 ? 9.058 -1.044 3.562 1.00 92.44 83 GLY A CA 1
ATOM 621 C C . GLY A 1 83 ? 8.856 -1.011 5.072 1.00 92.44 83 GLY A C 1
ATOM 622 O O . GLY A 1 83 ? 7.724 -1.071 5.555 1.00 92.44 83 GLY A O 1
ATOM 623 N N . LEU A 1 84 ? 9.945 -0.833 5.825 1.00 93.44 84 LEU A N 1
ATOM 624 C CA . LEU A 1 84 ? 9.906 -0.661 7.276 1.00 93.44 84 LEU A CA 1
ATOM 625 C C . LEU A 1 84 ? 8.976 0.500 7.662 1.00 93.44 84 LEU A C 1
ATOM 627 O O . LEU A 1 84 ? 8.134 0.364 8.546 1.00 93.44 84 LEU A O 1
ATOM 631 N N . ALA A 1 85 ? 9.106 1.626 6.966 1.00 93.44 85 ALA A N 1
ATOM 632 C CA . ALA A 1 85 ? 8.315 2.821 7.195 1.00 93.44 85 ALA A CA 1
ATOM 633 C C . ALA A 1 85 ? 6.815 2.621 6.921 1.00 93.44 85 ALA A C 1
ATOM 635 O O . ALA A 1 85 ? 5.980 3.183 7.628 1.00 93.44 85 ALA A O 1
ATOM 636 N N . GLU A 1 86 ? 6.465 1.818 5.915 1.00 90.62 86 GLU A N 1
ATOM 637 C CA . GLU A 1 86 ? 5.075 1.606 5.500 1.00 90.62 86 GLU A CA 1
ATOM 638 C C . GLU A 1 86 ? 4.315 0.630 6.414 1.00 90.62 86 GLU A C 1
ATOM 640 O O . GLU A 1 86 ? 3.138 0.848 6.706 1.00 90.62 86 GLU A O 1
ATOM 645 N N . GLY A 1 87 ? 4.974 -0.413 6.933 1.00 87.81 87 GLY A N 1
ATOM 646 C CA . GLY A 1 87 ? 4.295 -1.464 7.711 1.00 87.81 87 GLY A CA 1
ATOM 647 C C . GLY A 1 87 ? 3.656 -1.004 9.030 1.00 87.81 87 GLY A C 1
ATOM 648 O O . GLY A 1 87 ? 2.782 -1.686 9.562 1.00 87.81 87 GLY A O 1
ATOM 649 N N . VAL A 1 88 ? 4.000 0.182 9.547 1.00 90.50 88 VAL A N 1
ATOM 650 C CA . VAL A 1 88 ? 3.359 0.741 10.757 1.00 90.50 88 VAL A CA 1
ATOM 651 C C . VAL A 1 88 ? 2.033 1.465 10.485 1.00 90.50 88 VAL A C 1
ATOM 653 O O . VAL A 1 88 ? 1.310 1.792 11.430 1.00 90.50 88 VAL A O 1
ATOM 656 N N . ALA A 1 89 ? 1.686 1.712 9.217 1.00 89.94 89 ALA A N 1
ATOM 657 C CA . ALA A 1 89 ? 0.524 2.519 8.847 1.00 89.94 89 ALA A CA 1
ATOM 658 C C . ALA A 1 89 ? -0.810 1.868 9.250 1.00 89.94 89 ALA A C 1
ATOM 660 O O . ALA A 1 89 ? -1.658 2.517 9.865 1.00 89.94 89 ALA A O 1
ATOM 661 N N . MET A 1 90 ? -0.981 0.574 8.960 1.00 84.75 90 MET A N 1
ATOM 662 C CA . MET A 1 90 ? -2.225 -0.161 9.237 1.00 84.75 90 MET A CA 1
ATOM 663 C C . MET A 1 90 ? -2.506 -0.317 10.746 1.00 84.75 90 MET A C 1
ATOM 665 O O . MET A 1 90 ? -3.634 -0.025 11.169 1.00 84.75 90 MET A O 1
ATOM 669 N N . PRO A 1 91 ? -1.520 -0.690 11.594 1.00 84.75 91 PRO A N 1
ATOM 670 C CA . PRO A 1 91 ? -1.690 -0.661 13.047 1.00 84.75 91 PRO A CA 1
ATOM 671 C C . PRO A 1 91 ? -2.020 0.739 13.581 1.00 84.75 91 PRO A C 1
ATOM 673 O O . PRO A 1 91 ? -2.951 0.893 14.373 1.00 84.75 91 PRO A O 1
ATOM 676 N N . ALA A 1 92 ? -1.316 1.778 13.117 1.00 89.88 92 ALA A N 1
ATOM 677 C CA . ALA A 1 92 ? -1.545 3.145 13.583 1.00 89.88 92 ALA A CA 1
ATOM 678 C C . ALA A 1 92 ? -2.954 3.647 13.234 1.00 89.88 92 ALA A C 1
ATOM 680 O O . ALA A 1 92 ? -3.632 4.215 14.091 1.00 89.88 92 ALA A O 1
ATOM 681 N N . MET A 1 93 ? -3.420 3.383 12.010 1.00 89.19 93 MET A N 1
ATOM 682 C CA . MET A 1 93 ? -4.786 3.678 11.574 1.00 89.19 93 MET A CA 1
ATOM 683 C C . MET A 1 93 ? -5.821 2.951 12.440 1.00 89.19 93 MET A C 1
ATOM 685 O O . MET A 1 93 ? -6.786 3.565 12.895 1.00 89.19 93 MET A O 1
ATOM 689 N N . SER A 1 94 ? -5.610 1.662 12.712 1.00 82.75 94 SER A N 1
ATOM 690 C CA . SER A 1 94 ? -6.535 0.848 13.512 1.00 82.75 94 SER A CA 1
ATOM 691 C C . SER A 1 94 ? -6.678 1.362 14.948 1.00 82.75 94 SER A C 1
ATOM 693 O O . SER A 1 94 ? -7.793 1.395 15.474 1.00 82.75 94 SER A O 1
ATOM 695 N N . THR A 1 95 ? -5.575 1.805 15.559 1.00 85.75 95 THR A N 1
ATOM 696 C CA . THR A 1 95 ? -5.551 2.364 16.922 1.00 85.75 95 THR A CA 1
ATOM 697 C C . THR A 1 95 ? -6.086 3.792 16.987 1.00 85.75 95 THR A C 1
ATOM 699 O O . THR A 1 95 ? -6.772 4.155 17.941 1.00 85.75 95 THR A O 1
ATOM 702 N N . LEU A 1 96 ? -5.800 4.636 15.993 1.00 89.94 96 LEU A N 1
ATOM 703 C CA . LEU A 1 96 ? -6.331 6.002 15.970 1.00 89.94 96 LEU A CA 1
ATOM 704 C C . LEU A 1 96 ? -7.842 5.993 15.747 1.00 89.94 96 LEU A C 1
ATOM 706 O O . LEU A 1 96 ? -8.569 6.634 16.500 1.00 89.94 96 LEU A O 1
ATOM 710 N N . THR A 1 97 ? -8.330 5.203 14.791 1.00 87.69 97 THR A N 1
ATOM 711 C CA . THR A 1 97 ? -9.774 5.085 14.539 1.00 87.69 97 THR A CA 1
ATOM 712 C C . THR A 1 97 ? -10.526 4.523 15.744 1.00 87.69 97 THR A C 1
ATOM 714 O O . THR A 1 97 ? -11.596 5.024 16.070 1.00 87.69 97 THR A O 1
ATOM 717 N N . SER A 1 98 ? -9.955 3.560 16.481 1.00 84.19 98 SER A N 1
ATOM 718 C CA . SER A 1 98 ? -10.583 3.042 17.707 1.00 84.19 98 SER A CA 1
ATOM 719 C C . SER A 1 98 ? -10.630 4.055 18.852 1.00 84.19 98 SER A C 1
ATOM 721 O O . SER A 1 98 ? -11.464 3.943 19.749 1.00 84.19 98 SER A O 1
ATOM 723 N N . ARG A 1 99 ? -9.705 5.020 18.877 1.00 87.50 99 ARG A N 1
ATOM 724 C CA . ARG A 1 99 ? -9.663 6.065 19.908 1.00 87.50 99 ARG A CA 1
ATOM 725 C C . ARG A 1 99 ? -10.573 7.241 19.578 1.00 87.50 99 ARG A C 1
ATOM 727 O O . ARG A 1 99 ? -11.141 7.809 20.512 1.00 87.50 99 ARG A O 1
ATOM 734 N N . TRP A 1 100 ? -10.691 7.588 18.300 1.00 90.25 100 TRP A N 1
ATOM 735 C CA . TRP A 1 100 ? -11.366 8.798 17.830 1.00 90.25 100 TRP A CA 1
ATOM 736 C C . TRP A 1 100 ? -12.823 8.601 17.420 1.00 90.25 100 TRP A C 1
ATOM 738 O O . TRP A 1 100 ? -13.561 9.575 17.432 1.00 90.25 100 TRP A O 1
ATOM 748 N N . PHE A 1 101 ? -13.251 7.376 17.111 1.00 87.31 101 PHE A N 1
ATOM 749 C CA . PHE A 1 101 ? -14.623 7.105 16.683 1.00 87.31 101 PHE A CA 1
ATOM 750 C C . PHE A 1 101 ? -15.354 6.177 17.659 1.00 87.31 101 PHE A C 1
ATOM 752 O O . PHE A 1 101 ? -14.730 5.284 18.247 1.00 87.31 101 PHE A O 1
ATOM 759 N N . PRO A 1 102 ? -16.677 6.350 17.827 1.00 86.12 102 PRO A N 1
ATOM 760 C CA . PRO A 1 102 ? -17.505 5.398 18.553 1.00 86.12 102 PRO A CA 1
ATOM 761 C C . PRO A 1 102 ? -17.605 4.064 17.794 1.00 86.12 102 PRO A C 1
ATOM 763 O O . PRO A 1 102 ? -17.404 3.990 16.579 1.00 86.12 102 PRO A O 1
ATOM 766 N N . SER A 1 103 ? -17.953 2.989 18.508 1.00 78.06 103 SER A N 1
ATOM 767 C CA . SER A 1 103 ? -17.895 1.617 17.973 1.00 78.06 103 SER A CA 1
ATOM 768 C C . SER A 1 103 ? -18.755 1.410 16.719 1.00 78.06 103 SER A C 1
ATOM 770 O O . SER A 1 103 ? -18.357 0.666 15.826 1.00 78.06 103 SER A O 1
ATOM 772 N N . HIS A 1 104 ? -19.899 2.097 16.627 1.00 75.44 104 HIS A N 1
ATOM 773 C CA . HIS A 1 104 ? -20.833 1.991 15.501 1.00 75.44 104 HIS A CA 1
ATOM 774 C C . HIS A 1 104 ? -20.401 2.789 14.255 1.00 75.44 104 HIS A C 1
ATOM 776 O O . HIS A 1 104 ? -20.805 2.442 13.150 1.00 75.44 104 HIS A O 1
ATOM 782 N N . GLU A 1 105 ? -19.546 3.809 14.397 1.00 78.75 105 GLU A N 1
ATOM 783 C CA . GLU A 1 105 ? -19.018 4.599 13.266 1.00 78.75 105 GLU A CA 1
ATOM 784 C C . GLU A 1 105 ? -17.626 4.139 12.817 1.00 78.75 105 GLU A C 1
ATOM 786 O O . GLU A 1 105 ? -17.169 4.477 11.722 1.00 78.75 105 GLU A O 1
ATOM 791 N N . ARG A 1 106 ? -16.939 3.335 13.639 1.00 77.19 106 ARG A N 1
ATOM 792 C CA . ARG A 1 106 ? -15.559 2.896 13.394 1.00 77.19 106 ARG A CA 1
ATOM 793 C C . ARG A 1 106 ? -15.379 2.201 12.043 1.00 77.19 106 ARG A C 1
ATOM 795 O O . ARG A 1 106 ? -14.384 2.447 11.365 1.00 77.19 106 ARG A O 1
ATOM 802 N N . ALA A 1 107 ? -16.325 1.349 11.647 1.00 73.19 107 ALA A N 1
ATOM 803 C CA . ALA A 1 107 ? -16.266 0.652 10.363 1.00 73.19 107 ALA A CA 1
ATOM 804 C C . ALA A 1 107 ? -16.314 1.634 9.178 1.00 73.19 107 ALA A C 1
ATOM 806 O O . ALA A 1 107 ? -15.528 1.503 8.240 1.00 73.19 107 ALA A O 1
ATOM 807 N N . SER A 1 108 ? -17.165 2.660 9.259 1.00 77.50 108 SER A N 1
ATOM 808 C CA . SER A 1 108 ? -17.262 3.723 8.253 1.00 77.50 108 SER A CA 1
ATOM 809 C C . SER A 1 108 ? -15.973 4.539 8.167 1.00 77.50 108 SER A C 1
ATOM 811 O O . SER A 1 108 ? -15.477 4.783 7.068 1.00 77.50 108 SER A O 1
ATOM 813 N N . ALA A 1 109 ? -15.381 4.900 9.311 1.00 81.81 109 ALA A N 1
ATOM 814 C CA . ALA A 1 109 ? -14.109 5.621 9.357 1.00 81.81 109 ALA A CA 1
ATOM 815 C C . ALA A 1 109 ? -12.971 4.826 8.691 1.00 81.81 109 ALA A C 1
ATOM 817 O O . ALA A 1 109 ? -12.249 5.361 7.850 1.00 81.81 109 ALA A O 1
ATOM 818 N N . ILE A 1 110 ? -12.852 3.528 9.000 1.00 80.69 110 ILE A N 1
ATOM 819 C CA . ILE A 1 110 ? -11.884 2.633 8.346 1.00 80.69 110 ILE A CA 1
ATOM 820 C C . ILE A 1 110 ? -12.164 2.541 6.840 1.00 80.69 110 ILE A C 1
ATOM 822 O O . ILE A 1 110 ? -11.228 2.599 6.045 1.00 80.69 110 ILE A O 1
ATOM 826 N N . GLY A 1 111 ? -13.434 2.450 6.434 1.00 77.75 111 GLY A N 1
ATOM 827 C CA . GLY A 1 111 ? -13.834 2.435 5.025 1.00 77.75 111 GLY A CA 1
ATOM 828 C C . GLY A 1 111 ? -13.370 3.677 4.257 1.00 77.75 111 GLY A C 1
ATOM 829 O O . GLY A 1 111 ? -12.818 3.547 3.165 1.00 77.75 111 GLY A O 1
ATOM 830 N N . ILE A 1 112 ? -13.508 4.870 4.845 1.00 84.25 112 ILE A N 1
ATOM 831 C CA . ILE A 1 112 ? -13.008 6.126 4.258 1.00 84.25 112 ILE A CA 1
ATOM 832 C C . ILE A 1 112 ? -11.479 6.094 4.127 1.00 84.25 112 ILE A C 1
ATOM 834 O O . ILE A 1 112 ? -10.948 6.450 3.072 1.00 84.25 112 ILE A O 1
ATOM 838 N N . CYS A 1 113 ? -10.761 5.623 5.153 1.00 86.12 113 CYS A N 1
ATOM 839 C CA . CYS A 1 113 ? -9.304 5.485 5.092 1.00 86.12 113 CYS A CA 1
ATOM 840 C C . CYS A 1 113 ? -8.855 4.534 3.968 1.00 86.12 113 CYS A C 1
ATOM 842 O O . CYS A 1 113 ? -7.948 4.875 3.207 1.00 86.12 113 CYS A O 1
ATOM 844 N N . MET A 1 114 ? -9.516 3.381 3.814 1.00 80.62 114 MET A N 1
ATOM 845 C CA . MET A 1 114 ? -9.232 2.437 2.723 1.00 80.62 114 MET A CA 1
ATOM 846 C C . MET A 1 114 ? -9.565 3.023 1.349 1.00 80.62 114 MET A C 1
ATOM 848 O O . MET A 1 114 ? -8.815 2.824 0.393 1.00 80.62 114 MET A O 1
ATOM 852 N N . GLY A 1 115 ? -10.644 3.803 1.245 1.00 82.19 115 GLY A N 1
ATOM 853 C CA . GLY A 1 115 ? -10.959 4.563 0.035 1.00 82.19 115 GLY A CA 1
ATOM 854 C C . GLY A 1 115 ? -9.818 5.505 -0.359 1.00 82.19 115 GLY A C 1
ATOM 855 O O . GLY A 1 115 ? -9.396 5.515 -1.516 1.00 82.19 115 GLY A O 1
ATOM 856 N N . GLY A 1 116 ? -9.254 6.227 0.616 1.00 88.25 116 GLY A N 1
ATOM 857 C CA . GLY A 1 116 ? -8.069 7.066 0.423 1.00 88.25 116 GLY A CA 1
ATOM 858 C C . GLY A 1 116 ? -6.837 6.278 -0.036 1.00 88.25 116 GLY A C 1
ATOM 859 O O . GLY A 1 116 ? -6.133 6.722 -0.941 1.00 88.25 116 GLY A O 1
ATOM 860 N N . PHE A 1 117 ? -6.606 5.089 0.525 1.00 85.00 117 PHE A N 1
ATOM 861 C CA . PHE A 1 117 ? -5.513 4.197 0.124 1.00 85.00 117 PHE A CA 1
ATOM 862 C C . PHE A 1 117 ? -5.622 3.763 -1.349 1.00 85.00 117 PHE A C 1
ATOM 864 O O . PHE A 1 117 ? -4.669 3.914 -2.115 1.00 85.00 117 PHE A O 1
ATOM 871 N N . HIS A 1 118 ? -6.799 3.305 -1.788 1.00 82.81 118 HIS A N 1
ATOM 872 C CA . HIS A 1 118 ? -7.015 2.919 -3.187 1.00 82.81 118 HIS A CA 1
ATOM 873 C C . HIS A 1 118 ? -6.931 4.108 -4.148 1.00 82.81 118 HIS A C 1
ATOM 875 O O . HIS A 1 118 ? -6.325 3.994 -5.216 1.00 82.81 118 HIS A O 1
ATOM 881 N N . LEU A 1 119 ? -7.481 5.263 -3.762 1.00 88.06 119 LEU A N 1
ATOM 882 C CA . LEU A 1 119 ? -7.360 6.491 -4.545 1.00 88.06 119 LEU A CA 1
ATOM 883 C C . LEU A 1 119 ? -5.891 6.908 -4.698 1.00 88.06 119 LEU A C 1
ATOM 885 O O . LEU A 1 119 ? -5.472 7.284 -5.792 1.00 88.06 119 LEU A O 1
ATOM 889 N N . GLY A 1 120 ? -5.096 6.774 -3.635 1.00 91.06 120 GLY A N 1
ATOM 890 C CA . GLY A 1 120 ? -3.654 7.005 -3.655 1.00 91.06 120 GLY A CA 1
ATOM 891 C C . GLY A 1 120 ? -2.927 6.141 -4.686 1.00 91.06 120 GLY A C 1
ATOM 892 O O . GLY A 1 120 ? -2.083 6.661 -5.414 1.00 91.06 120 GLY A O 1
ATOM 893 N N . ASN A 1 121 ? -3.293 4.862 -4.831 1.00 88.00 121 ASN A N 1
ATOM 894 C CA . ASN A 1 121 ? -2.724 4.000 -5.875 1.00 88.00 121 ASN A CA 1
ATOM 895 C C . ASN A 1 121 ? -3.058 4.503 -7.278 1.00 88.00 121 ASN A C 1
ATOM 897 O O . ASN A 1 121 ? -2.168 4.590 -8.121 1.00 88.00 121 ASN A O 1
ATOM 901 N N . VAL A 1 122 ? -4.324 4.848 -7.531 1.00 90.31 122 VAL A N 1
ATOM 902 C CA . VAL A 1 122 ? -4.775 5.347 -8.840 1.00 90.31 122 VAL A CA 1
ATOM 903 C C . VAL A 1 122 ? -4.044 6.641 -9.191 1.00 90.31 122 VAL A C 1
ATOM 905 O O . VAL A 1 122 ? -3.406 6.727 -10.240 1.00 90.31 122 VAL A O 1
ATOM 908 N N . VAL A 1 123 ? -4.063 7.627 -8.290 1.00 92.88 123 VAL A N 1
ATOM 909 C CA . VAL A 1 123 ? -3.376 8.911 -8.486 1.00 92.88 123 VAL A CA 1
ATOM 910 C C . VAL A 1 123 ? -1.871 8.699 -8.636 1.00 92.88 123 VAL A C 1
ATOM 912 O O . VAL A 1 123 ? -1.259 9.262 -9.540 1.00 92.88 123 VAL A O 1
ATOM 915 N N . GLY A 1 124 ? -1.271 7.846 -7.805 1.00 92.19 124 GLY A N 1
ATOM 916 C CA . GLY A 1 124 ? 0.151 7.524 -7.850 1.00 92.19 124 GLY A CA 1
ATOM 917 C C . GLY A 1 124 ? 0.571 6.917 -9.186 1.00 92.19 124 GLY A C 1
ATOM 918 O O . GLY A 1 124 ? 1.548 7.368 -9.791 1.00 92.19 124 GLY A O 1
ATOM 919 N N . LEU A 1 125 ? -0.186 5.936 -9.683 1.00 90.56 125 LEU A N 1
ATOM 920 C CA . LEU A 1 125 ? 0.058 5.285 -10.970 1.00 90.56 125 LEU A CA 1
ATOM 921 C C . LEU A 1 125 ? -0.067 6.266 -12.136 1.00 90.56 125 LEU A C 1
ATOM 923 O O . LEU A 1 125 ? 0.772 6.223 -13.029 1.00 90.56 125 LEU A O 1
ATOM 927 N N . LEU A 1 126 ? -1.053 7.166 -12.120 1.00 91.56 126 LEU A N 1
ATOM 928 C CA . LEU A 1 126 ? -1.288 8.120 -13.210 1.00 91.56 126 LEU A CA 1
ATOM 929 C C . LEU A 1 126 ? -0.325 9.311 -13.198 1.00 91.56 126 LEU A C 1
ATOM 931 O O . LEU A 1 126 ? 0.119 9.758 -14.255 1.00 91.56 126 LEU A O 1
ATOM 935 N N . LEU A 1 127 ? 0.032 9.815 -12.017 1.00 93.38 127 LEU A N 1
ATOM 936 C CA . LEU A 1 127 ? 0.874 11.003 -11.877 1.00 93.38 127 LEU A CA 1
ATOM 937 C C . LEU A 1 127 ? 2.360 10.690 -12.074 1.00 93.38 127 LEU A C 1
ATOM 939 O O . LEU A 1 127 ? 3.094 11.501 -12.638 1.00 93.38 127 LEU A O 1
ATOM 943 N N . THR A 1 128 ? 2.803 9.490 -11.682 1.00 93.94 128 THR A N 1
ATOM 944 C CA . THR A 1 128 ? 4.196 9.048 -11.859 1.00 93.94 128 THR A CA 1
ATOM 945 C C . THR A 1 128 ? 4.702 9.173 -13.308 1.00 93.94 128 THR A C 1
ATOM 947 O O . THR A 1 128 ? 5.728 9.823 -13.501 1.00 93.94 128 THR A O 1
ATOM 950 N N . PRO A 1 129 ? 4.048 8.613 -14.348 1.00 91.00 129 PRO A N 1
ATOM 951 C CA . PRO A 1 129 ? 4.531 8.718 -15.728 1.00 91.00 129 PRO A CA 1
ATOM 952 C C . PRO A 1 129 ? 4.519 10.157 -16.259 1.00 91.00 129 PRO A C 1
ATOM 954 O O . PRO A 1 129 ? 5.381 10.503 -17.062 1.00 91.00 129 PRO A O 1
ATOM 957 N N . ILE A 1 130 ? 3.596 11.008 -15.795 1.00 92.44 130 ILE A N 1
ATOM 958 C CA . ILE A 1 130 ? 3.564 12.430 -16.166 1.00 92.44 130 ILE A CA 1
ATOM 959 C C . ILE A 1 130 ? 4.822 13.121 -15.634 1.00 92.44 130 ILE A C 1
ATOM 961 O O . ILE A 1 130 ? 5.559 13.722 -16.411 1.00 92.44 130 ILE A O 1
ATOM 965 N N . MET A 1 131 ? 5.122 12.955 -14.343 1.00 93.69 131 MET A N 1
ATOM 966 C CA . MET A 1 131 ? 6.323 13.529 -13.724 1.00 93.69 131 MET A CA 1
ATOM 967 C C . MET A 1 131 ? 7.619 12.981 -14.327 1.00 93.69 131 MET A C 1
ATOM 969 O O . MET A 1 131 ? 8.575 13.733 -14.501 1.00 93.69 131 MET A O 1
ATOM 973 N N . LEU A 1 132 ? 7.646 11.693 -14.691 1.00 92.31 132 LEU A N 1
ATOM 974 C CA . LEU A 1 132 ? 8.779 11.094 -15.402 1.00 92.31 132 LEU A CA 1
ATOM 975 C C . LEU A 1 132 ? 9.030 11.771 -16.753 1.00 92.31 132 LEU A C 1
ATOM 977 O O . LEU A 1 132 ? 10.184 11.969 -17.116 1.00 92.31 132 LEU A O 1
ATOM 981 N N . SER A 1 133 ? 7.971 12.122 -17.488 1.00 89.56 133 SER A N 1
ATOM 982 C CA . SER A 1 133 ? 8.096 12.755 -18.806 1.00 89.56 133 SER A CA 1
ATOM 983 C C . SER A 1 133 ? 8.492 14.233 -18.757 1.00 89.56 133 SER A C 1
ATOM 985 O O . SER A 1 133 ? 9.121 14.709 -19.695 1.00 89.56 133 SER A O 1
ATOM 987 N N . THR A 1 134 ? 8.147 14.955 -17.686 1.00 91.31 134 THR A N 1
ATOM 988 C CA . THR A 1 134 ? 8.379 16.406 -17.584 1.00 91.31 134 THR A CA 1
ATOM 989 C C . THR A 1 134 ? 9.647 16.766 -16.813 1.00 91.31 134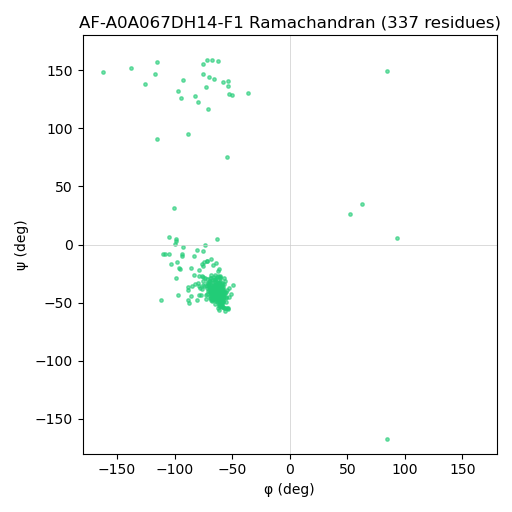 THR A C 1
ATOM 991 O O . THR A 1 134 ? 10.382 17.652 -17.232 1.00 91.31 134 THR A O 1
ATOM 994 N N . ILE A 1 135 ? 9.907 16.095 -15.686 1.00 91.12 135 ILE A N 1
ATOM 995 C CA . ILE A 1 135 ? 11.006 16.410 -14.749 1.00 91.12 135 ILE A CA 1
ATOM 996 C C . ILE A 1 135 ? 12.094 15.316 -14.786 1.00 91.12 135 ILE A C 1
ATOM 998 O O . ILE A 1 135 ? 13.174 15.460 -14.214 1.00 91.12 135 ILE A O 1
ATOM 1002 N N . GLY A 1 136 ? 11.837 14.203 -15.476 1.00 90.88 136 GLY A N 1
ATOM 1003 C CA . GLY A 1 136 ? 12.747 13.065 -15.553 1.00 90.88 136 GLY A CA 1
ATOM 1004 C C . GLY A 1 136 ? 12.609 12.102 -14.371 1.00 90.88 136 GLY A C 1
ATOM 1005 O O . GLY A 1 136 ? 11.665 12.156 -13.581 1.00 90.88 136 GLY A O 1
ATOM 1006 N N . ILE A 1 137 ? 13.576 11.188 -14.244 1.00 90.31 137 ILE A N 1
ATOM 1007 C CA . ILE A 1 137 ? 13.514 10.048 -13.308 1.00 90.31 137 ILE A CA 1
ATOM 1008 C C . ILE A 1 137 ? 13.331 10.484 -11.850 1.00 90.31 137 ILE A C 1
ATOM 1010 O O . ILE A 1 137 ? 12.610 9.818 -11.113 1.00 90.31 137 ILE A O 1
ATOM 1014 N N . SER A 1 138 ? 13.939 11.597 -11.433 1.00 92.25 138 SER A N 1
ATOM 1015 C CA . SER A 1 138 ? 13.843 12.097 -10.055 1.00 92.25 138 SER A CA 1
ATOM 1016 C C . SER A 1 138 ? 12.499 12.766 -9.737 1.00 92.25 138 SER A C 1
ATOM 1018 O O . SER A 1 138 ? 12.143 12.869 -8.564 1.00 92.25 138 SER A O 1
ATOM 1020 N N . GLY A 1 139 ? 11.731 13.180 -10.752 1.00 93.94 139 GLY A N 1
ATOM 1021 C CA . GLY A 1 139 ? 10.491 13.949 -10.601 1.00 93.94 139 GLY A CA 1
ATOM 1022 C C . GLY A 1 139 ? 9.460 13.316 -9.659 1.00 93.94 139 GLY A C 1
ATOM 1023 O O . GLY A 1 139 ? 9.078 13.958 -8.680 1.00 93.94 139 GLY A O 1
ATOM 1024 N N . PRO A 1 140 ? 9.039 12.053 -9.879 1.00 94.69 140 PRO A N 1
ATOM 1025 C CA . PRO A 1 140 ? 8.088 11.386 -8.990 1.00 94.69 140 PRO A CA 1
ATOM 1026 C C . PRO A 1 140 ? 8.577 11.298 -7.541 1.00 94.69 140 PRO A C 1
ATOM 1028 O O . PRO A 1 140 ? 7.791 11.462 -6.614 1.00 94.69 140 PRO A O 1
ATOM 1031 N N . PHE A 1 141 ? 9.873 11.050 -7.331 1.00 95.19 141 PHE A N 1
ATOM 1032 C CA . PHE A 1 141 ? 10.442 10.902 -5.991 1.00 95.19 141 PHE A CA 1
ATOM 1033 C C . PHE A 1 141 ? 10.426 12.219 -5.222 1.00 95.19 141 PHE A C 1
ATOM 1035 O O . PHE A 1 141 ? 10.026 12.240 -4.059 1.00 95.19 141 PHE A O 1
ATOM 1042 N N . ILE A 1 142 ? 10.789 13.319 -5.886 1.00 95.50 142 ILE A N 1
ATOM 1043 C CA . ILE A 1 142 ? 10.696 14.663 -5.309 1.00 95.50 142 ILE A CA 1
ATOM 1044 C C . ILE A 1 142 ? 9.237 14.958 -4.960 1.00 95.50 142 ILE A C 1
ATOM 1046 O O . ILE A 1 142 ? 8.944 15.215 -3.799 1.00 95.50 142 ILE A O 1
ATOM 1050 N N . LEU A 1 143 ? 8.311 14.800 -5.911 1.00 95.44 143 LEU A N 1
ATOM 1051 C CA . LEU A 1 143 ? 6.891 15.083 -5.694 1.00 95.44 143 LEU A CA 1
ATOM 1052 C C . LEU A 1 143 ? 6.309 14.334 -4.485 1.00 95.44 143 LEU A C 1
ATOM 1054 O O . LEU A 1 143 ? 5.731 14.954 -3.592 1.00 95.44 143 LEU A O 1
ATOM 1058 N N . PHE A 1 144 ? 6.452 13.006 -4.446 1.00 95.12 144 PHE A N 1
ATOM 1059 C CA . PHE A 1 144 ? 5.850 12.202 -3.383 1.00 95.12 144 PHE A CA 1
ATOM 1060 C C . PHE A 1 144 ? 6.550 12.399 -2.034 1.00 95.12 144 PHE A C 1
ATOM 1062 O O . PHE A 1 144 ? 5.870 12.420 -1.009 1.00 95.12 144 PHE A O 1
ATOM 1069 N N . SER A 1 145 ? 7.872 12.617 -2.015 1.00 96.38 145 SER A N 1
ATOM 1070 C CA . SER A 1 145 ? 8.580 12.956 -0.773 1.00 96.38 145 SER A CA 1
ATOM 1071 C C . SER A 1 145 ? 8.146 14.317 -0.219 1.00 96.38 145 SER A C 1
ATOM 1073 O O . SER A 1 145 ? 7.872 14.427 0.974 1.00 96.38 145 SER A O 1
ATOM 1075 N N . SER A 1 146 ? 7.993 15.337 -1.070 1.00 96.44 146 SER A N 1
ATOM 1076 C CA . SER A 1 146 ? 7.523 16.664 -0.661 1.00 96.44 146 SER A CA 1
ATOM 1077 C C . SER A 1 146 ? 6.090 16.619 -0.140 1.00 96.44 146 SER A C 1
ATOM 1079 O O . SER A 1 146 ? 5.799 17.223 0.891 1.00 96.44 146 SER A O 1
ATOM 1081 N N . LEU A 1 147 ? 5.206 15.867 -0.801 1.00 96.12 147 LEU A N 1
ATOM 1082 C CA . LEU A 1 147 ? 3.827 15.689 -0.347 1.00 96.12 147 LEU A CA 1
ATOM 1083 C C . LEU A 1 147 ? 3.764 14.974 1.012 1.00 96.12 147 LEU A C 1
ATOM 1085 O O . LEU A 1 147 ? 3.011 15.396 1.889 1.00 96.12 147 LEU A O 1
ATOM 1089 N N . GLY A 1 148 ? 4.586 13.939 1.211 1.00 95.88 148 GLY A N 1
ATOM 1090 C CA . GLY A 1 148 ? 4.694 13.228 2.487 1.00 95.88 148 GLY A CA 1
ATOM 1091 C C . GLY A 1 148 ? 5.207 14.117 3.624 1.00 95.88 148 GLY A C 1
ATOM 1092 O O . GLY A 1 148 ? 4.631 14.117 4.712 1.00 95.88 148 GLY A O 1
ATOM 1093 N N . LEU A 1 149 ? 6.229 14.941 3.370 1.00 96.25 149 LEU A N 1
ATOM 1094 C CA . LEU A 1 149 ? 6.762 15.894 4.354 1.00 96.25 149 LEU A CA 1
ATOM 1095 C C . LEU A 1 149 ? 5.774 17.022 4.678 1.00 96.25 149 LEU A C 1
ATOM 1097 O O . LEU A 1 149 ? 5.628 17.396 5.844 1.00 96.25 149 LEU A O 1
ATOM 1101 N N . LEU A 1 150 ? 5.060 17.538 3.673 1.00 96.75 150 LEU A N 1
ATOM 1102 C CA . LEU A 1 150 ? 4.000 18.524 3.879 1.00 96.75 150 LEU A CA 1
ATOM 1103 C C . LEU A 1 150 ? 2.887 17.940 4.754 1.00 96.75 150 LEU A C 1
ATOM 1105 O O . LEU A 1 150 ? 2.492 18.547 5.751 1.00 96.75 150 LEU A O 1
ATOM 1109 N N . TRP A 1 151 ? 2.431 16.729 4.429 1.00 96.62 151 TRP A N 1
ATOM 1110 C CA . TRP A 1 151 ? 1.448 16.020 5.239 1.00 96.62 151 TRP A CA 1
ATOM 1111 C C . TRP A 1 151 ? 1.957 15.804 6.669 1.00 96.62 151 TRP A C 1
ATOM 1113 O O . TRP A 1 151 ? 1.241 16.109 7.620 1.00 96.62 151 TRP A O 1
ATOM 1123 N N . LEU A 1 152 ? 3.213 15.388 6.849 1.00 96.88 152 LEU A N 1
ATOM 1124 C CA . LEU A 1 152 ? 3.829 15.190 8.164 1.00 96.88 152 LEU A CA 1
ATOM 1125 C C . LEU A 1 152 ? 3.842 16.475 9.007 1.00 96.88 152 LEU A C 1
ATOM 1127 O O . LEU A 1 152 ? 3.560 16.433 10.209 1.00 96.88 152 LEU A O 1
ATOM 1131 N N . SER A 1 153 ? 4.122 17.624 8.390 1.00 95.75 153 SER A N 1
ATOM 1132 C CA . SER A 1 153 ? 4.058 18.929 9.059 1.00 95.75 153 SER A CA 1
ATOM 1133 C C . SER A 1 153 ? 2.638 19.230 9.558 1.00 95.75 153 SER A C 1
ATOM 1135 O O . SER A 1 153 ? 2.429 19.576 10.726 1.00 95.75 153 SER A O 1
ATOM 1137 N N . THR A 1 154 ? 1.626 18.991 8.719 1.00 94.69 154 THR A N 1
ATOM 1138 C CA . THR A 1 154 ? 0.221 19.156 9.130 1.00 94.69 154 THR A CA 1
ATOM 1139 C C . THR A 1 154 ? -0.213 18.136 10.189 1.00 94.69 154 THR A C 1
ATOM 1141 O O . THR A 1 154 ? -0.961 18.472 11.105 1.00 94.69 154 THR A O 1
ATOM 1144 N N . TRP A 1 155 ? 0.296 16.905 10.122 1.00 95.00 155 TRP A N 1
ATOM 1145 C CA . TRP A 1 155 ? -0.026 15.823 11.048 1.00 95.00 155 TRP A CA 1
ATOM 1146 C C . TRP A 1 155 ? 0.519 16.086 12.450 1.00 95.00 155 TRP A C 1
ATOM 1148 O O . TRP A 1 155 ? -0.189 15.958 13.451 1.00 95.00 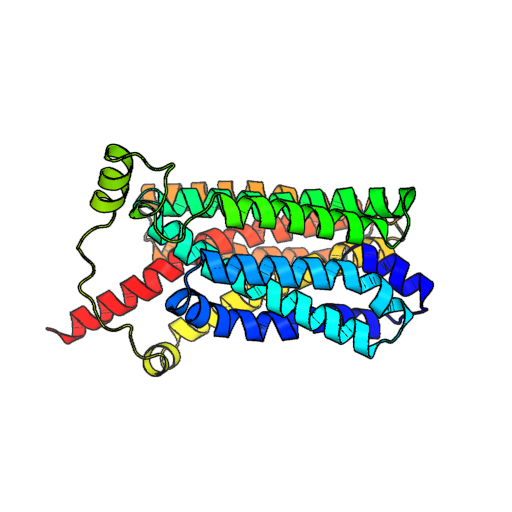155 TRP A O 1
ATOM 1158 N N . THR A 1 156 ? 1.791 16.474 12.535 1.00 93.25 156 THR A N 1
ATOM 1159 C CA . THR A 1 156 ? 2.459 16.719 13.817 1.00 93.25 156 THR A CA 1
ATOM 1160 C C . THR A 1 156 ? 1.844 17.903 14.562 1.00 93.25 156 THR A C 1
ATOM 1162 O O . THR A 1 156 ? 1.686 17.809 15.785 1.00 93.25 156 THR A O 1
ATOM 1165 N N . SER A 1 157 ? 1.428 18.943 13.829 1.00 90.94 157 SER A N 1
ATOM 1166 C CA . SER A 1 157 ? 0.795 20.153 14.367 1.00 90.94 157 SER A CA 1
ATOM 1167 C C . SER A 1 157 ? -0.677 19.974 14.751 1.00 90.94 157 SER A C 1
ATOM 1169 O O . SER A 1 157 ? -1.070 20.437 15.819 1.00 90.94 157 SER A O 1
ATOM 1171 N N . LYS A 1 158 ? -1.498 19.304 13.928 1.00 90.19 158 LYS A N 1
ATOM 1172 C CA . LYS A 1 158 ? -2.964 19.285 14.119 1.00 90.19 158 LYS A CA 1
ATOM 1173 C C . LYS A 1 158 ? -3.525 18.049 14.816 1.00 90.19 158 LYS A C 1
ATOM 1175 O O . LYS A 1 158 ? -4.570 18.145 15.450 1.00 90.19 158 LYS A O 1
ATOM 1180 N N . VAL A 1 159 ? -2.883 16.888 14.698 1.00 92.31 159 VAL A N 1
ATOM 1181 C CA . VAL A 1 159 ? -3.463 15.626 15.186 1.00 92.31 159 VAL A CA 1
ATOM 1182 C C . VAL A 1 159 ? -3.006 15.338 16.609 1.00 92.31 159 VAL A C 1
ATOM 1184 O O . VAL A 1 159 ? -1.846 15.559 16.945 1.00 92.31 159 VAL A O 1
ATOM 1187 N N . THR A 1 160 ? -3.878 14.802 17.460 1.00 91.75 160 THR A N 1
ATOM 1188 C CA . THR A 1 160 ? -3.515 14.286 18.789 1.00 91.75 160 THR A CA 1
ATOM 1189 C C . THR A 1 160 ? -3.750 12.782 18.869 1.00 91.75 160 THR A C 1
ATOM 1191 O O . THR A 1 160 ? -4.487 12.192 18.084 1.00 91.75 160 THR A O 1
ATOM 1194 N N . ASN A 1 161 ? -3.060 12.119 19.796 1.00 88.81 161 ASN A N 1
ATOM 1195 C CA . ASN A 1 161 ? -3.224 10.677 19.964 1.00 88.81 161 ASN A CA 1
ATOM 1196 C C . ASN A 1 161 ? -4.578 10.323 20.599 1.00 88.81 161 ASN A C 1
ATOM 1198 O O . ASN A 1 161 ? -5.168 9.299 20.267 1.00 88.81 161 ASN A O 1
ATOM 1202 N N . ASP A 1 162 ? -5.068 11.198 21.475 1.00 88.00 162 ASP A N 1
ATOM 1203 C CA . ASP A 1 162 ? -6.317 11.029 22.203 1.00 88.00 162 ASP A CA 1
ATOM 1204 C C . ASP A 1 162 ? -7.209 12.260 21.986 1.00 88.00 162 ASP A C 1
ATOM 1206 O O . ASP A 1 162 ? -6.695 13.390 22.023 1.00 88.00 162 ASP A O 1
ATOM 1210 N N . PRO A 1 163 ? -8.527 12.067 21.781 1.00 87.19 163 PRO A N 1
ATOM 1211 C CA . PRO A 1 163 ? -9.454 13.159 21.491 1.00 87.19 163 PRO A CA 1
ATOM 1212 C C . PRO A 1 163 ? -9.571 14.146 22.66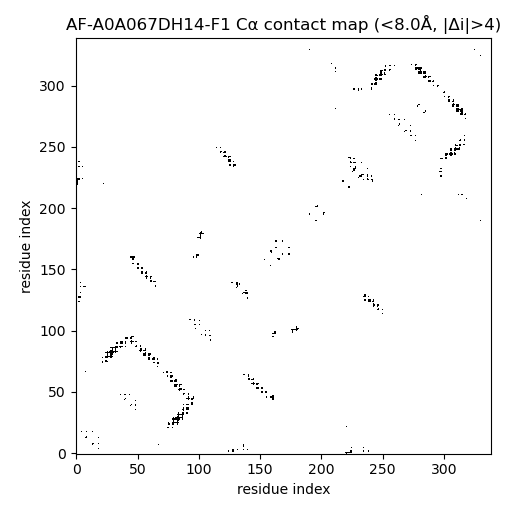0 1.00 87.19 163 PRO A C 1
ATOM 1214 O O . PRO A 1 163 ? -9.729 15.337 22.427 1.00 87.19 163 PRO A O 1
ATOM 1217 N N . CYS A 1 164 ? -9.390 13.692 23.908 1.00 86.50 164 CYS A N 1
ATOM 1218 C CA . CYS A 1 164 ? -9.407 14.553 25.100 1.00 86.50 164 CYS A CA 1
ATOM 1219 C C . CYS A 1 164 ? -8.321 15.639 25.081 1.00 86.50 164 CYS A C 1
ATOM 1221 O O . CYS A 1 164 ? -8.484 16.686 25.696 1.00 86.50 164 CYS A O 1
ATOM 1223 N N . ASN A 1 165 ? -7.205 15.370 24.398 1.00 88.62 165 ASN A N 1
ATOM 1224 C CA . ASN A 1 165 ? -6.069 16.285 24.306 1.00 88.62 165 ASN A CA 1
ATOM 1225 C C . ASN A 1 165 ? -6.164 17.196 23.072 1.00 88.62 165 ASN A C 1
ATOM 1227 O O . ASN A 1 165 ? -5.266 18.004 22.844 1.00 88.62 165 ASN A O 1
ATOM 1231 N N . SER A 1 166 ? -7.194 17.023 22.237 1.00 89.19 166 SER A N 1
ATOM 1232 C CA . SER A 1 166 ? -7.364 17.791 21.009 1.00 89.19 166 SER A CA 1
ATOM 1233 C C . SER A 1 166 ? -8.002 19.150 21.303 1.00 89.19 166 SER A C 1
ATOM 1235 O O . SER A 1 166 ? -9.090 19.185 21.878 1.00 89.19 166 SER A O 1
ATOM 1237 N N . PRO A 1 167 ? -7.411 20.266 20.843 1.00 86.38 167 PRO A N 1
ATOM 1238 C CA . PRO A 1 167 ? -8.044 21.580 20.943 1.00 86.38 167 PRO A CA 1
ATOM 1239 C C . PRO A 1 167 ? -9.237 21.740 19.984 1.00 86.38 167 PRO A C 1
ATOM 1241 O O . PRO A 1 167 ? -10.014 22.678 20.131 1.00 86.38 167 PRO A O 1
ATOM 1244 N N . PHE A 1 168 ? -9.384 20.844 19.001 1.00 88.88 168 PHE A N 1
ATOM 1245 C CA . PHE A 1 168 ? -10.435 20.910 17.981 1.00 88.88 168 PHE A CA 1
ATOM 1246 C C . PHE A 1 168 ? -11.692 20.108 18.339 1.00 88.88 168 PHE A C 1
ATOM 1248 O O . PHE A 1 168 ? -12.683 20.204 17.624 1.00 88.88 168 PHE A O 1
ATOM 1255 N N . VAL A 1 169 ? -11.658 19.312 19.414 1.00 90.25 169 VAL A N 1
ATOM 1256 C CA . VAL A 1 169 ? -12.780 18.448 19.810 1.00 90.25 169 VAL A CA 1
ATOM 1257 C C . VAL A 1 169 ? -13.646 19.168 20.837 1.00 90.25 169 VAL A C 1
ATOM 1259 O O . VAL A 1 169 ? -13.169 19.618 21.881 1.00 90.25 169 VAL A O 1
ATOM 1262 N N . SER A 1 170 ? -14.946 19.258 20.558 1.00 91.31 170 SER A N 1
ATOM 1263 C CA . SER A 1 170 ? -15.905 19.873 21.480 1.00 91.31 170 SER A CA 1
ATOM 1264 C C . SER A 1 170 ? -16.225 18.959 22.671 1.00 91.31 170 SER A C 1
ATOM 1266 O O . SER A 1 170 ? -16.140 17.733 22.588 1.00 91.31 170 SER A O 1
ATOM 1268 N N . LYS A 1 171 ? -16.657 19.534 23.803 1.00 89.38 171 LYS A N 1
ATOM 1269 C CA . LYS A 1 171 ? -17.060 18.737 24.982 1.00 89.38 171 LYS A CA 1
ATOM 1270 C C . LYS A 1 171 ? -18.249 17.810 24.689 1.00 89.38 171 LYS A C 1
ATOM 1272 O O . LYS A 1 171 ? -18.327 16.731 25.270 1.00 89.38 171 LYS A O 1
ATOM 1277 N N . SER A 1 172 ? -19.173 18.226 23.822 1.00 89.12 172 SER A N 1
ATOM 1278 C CA . SER A 1 172 ? -20.313 17.412 23.380 1.00 89.12 172 SER A CA 1
ATOM 1279 C C . SER A 1 172 ? -19.860 16.227 22.530 1.00 89.12 172 SER A C 1
ATOM 1281 O O . SER A 1 172 ? -20.256 15.100 22.806 1.00 89.12 172 SER A O 1
ATOM 1283 N N . GLU A 1 173 ? -18.979 16.459 21.559 1.00 89.19 173 GLU A N 1
ATOM 1284 C CA . GLU A 1 173 ? -18.396 15.406 20.720 1.00 89.19 173 GLU A CA 1
ATOM 1285 C C . GLU A 1 173 ? -17.576 14.408 21.541 1.00 89.19 173 GLU A C 1
ATOM 1287 O O . GLU A 1 173 ? -17.732 13.199 21.387 1.00 89.19 173 GLU A O 1
ATOM 1292 N N . LEU A 1 174 ? -16.774 14.891 22.495 1.00 89.31 174 LEU A N 1
ATOM 1293 C CA . LEU A 1 174 ? -16.006 14.019 23.378 1.00 89.31 174 LEU A CA 1
ATOM 1294 C C . LEU A 1 174 ? -16.911 13.070 24.176 1.00 89.31 174 LEU A C 1
ATOM 1296 O O . LEU A 1 174 ? -16.590 11.888 24.309 1.00 89.31 174 LEU A O 1
ATOM 1300 N N . ARG A 1 175 ? -18.057 13.565 24.669 1.00 88.06 175 ARG A N 1
ATOM 1301 C CA . ARG A 1 175 ? -19.059 12.733 25.351 1.00 88.06 175 ARG A CA 1
ATOM 1302 C C . ARG A 1 175 ? -19.669 11.695 24.415 1.00 88.06 175 ARG A C 1
ATOM 1304 O O . ARG A 1 175 ? -19.848 10.566 24.849 1.00 88.06 175 ARG A O 1
ATOM 1311 N N . LEU A 1 176 ? -19.948 12.037 23.155 1.00 87.25 176 LEU A N 1
ATOM 1312 C CA . LEU A 1 176 ? -20.452 11.077 22.162 1.00 87.25 176 LEU A CA 1
ATOM 1313 C C . LEU A 1 176 ? -19.431 9.965 21.883 1.00 87.25 176 LEU A C 1
ATOM 1315 O O . LEU A 1 176 ? -19.785 8.786 21.901 1.00 87.25 176 LEU A O 1
ATOM 1319 N N . ILE A 1 177 ? -18.156 10.324 21.701 1.00 87.75 177 ILE A N 1
ATOM 1320 C CA . ILE A 1 177 ? -17.068 9.357 21.494 1.00 87.75 177 ILE A CA 1
ATOM 1321 C C . ILE A 1 177 ? -16.934 8.431 22.707 1.00 87.75 177 ILE A C 1
ATOM 1323 O O . ILE A 1 177 ? -16.768 7.225 22.542 1.00 87.75 177 ILE A O 1
ATOM 1327 N N . GLN A 1 178 ? -16.986 8.980 23.924 1.00 85.75 178 GLN A N 1
ATOM 1328 C CA . GLN A 1 178 ? -16.879 8.202 25.160 1.00 85.75 178 GLN A CA 1
ATOM 1329 C C . GLN A 1 178 ? -18.104 7.311 25.386 1.00 85.75 178 GLN A C 1
ATOM 1331 O O . GLN A 1 178 ? -17.931 6.128 25.640 1.00 85.75 178 GLN A O 1
ATOM 1336 N N . ALA A 1 179 ? -19.321 7.829 25.215 1.00 83.88 179 ALA A N 1
ATOM 1337 C CA . ALA A 1 179 ? -20.555 7.059 25.373 1.00 83.88 179 ALA A CA 1
ATOM 1338 C C . ALA A 1 179 ? -20.694 5.939 24.326 1.00 83.88 179 ALA A C 1
ATOM 1340 O O . ALA A 1 179 ? -21.246 4.880 24.610 1.00 83.88 179 ALA A O 1
ATOM 1341 N N . GLY A 1 180 ? -20.176 6.149 23.110 1.00 78.00 180 GLY A N 1
ATOM 1342 C CA . GLY A 1 180 ? -20.155 5.139 22.048 1.00 78.00 180 GLY A CA 1
ATOM 1343 C C . GLY A 1 180 ? -19.028 4.104 22.168 1.00 78.00 180 GLY A C 1
ATOM 1344 O O . GLY A 1 180 ? -18.968 3.153 21.373 1.00 78.00 180 GLY A O 1
ATOM 1345 N N . LYS A 1 181 ? -18.127 4.260 23.144 1.00 78.00 181 LYS A N 1
ATOM 1346 C CA . LYS A 1 181 ? -17.226 3.200 23.601 1.00 78.00 181 LYS A CA 1
ATOM 1347 C C . LYS A 1 181 ? -17.978 2.445 24.685 1.00 78.00 181 LYS A C 1
ATOM 1349 O O . LYS A 1 181 ? -17.998 2.870 25.829 1.00 78.00 181 LYS A O 1
ATOM 1354 N N . SER A 1 182 ? -18.642 1.356 24.308 1.00 57.59 182 SER A N 1
ATOM 1355 C CA . SER A 1 182 ? -19.298 0.494 25.287 1.00 57.59 182 SER A CA 1
ATOM 1356 C C . SER A 1 182 ? -18.315 0.133 26.409 1.00 57.59 182 SER A C 1
ATOM 1358 O O . SER A 1 182 ? -17.237 -0.393 26.124 1.00 57.59 182 SER A O 1
ATOM 1360 N N . ASP A 1 183 ? -18.707 0.337 27.668 1.00 48.94 183 ASP A N 1
ATOM 1361 C CA . ASP A 1 183 ? -17.995 -0.142 28.866 1.00 48.94 183 ASP A CA 1
ATOM 1362 C C . ASP A 1 183 ? -17.916 -1.691 28.945 1.00 48.94 183 ASP A C 1
ATOM 1364 O O . ASP A 1 183 ? -17.426 -2.264 29.918 1.00 48.94 183 ASP A O 1
ATOM 1368 N N . SER A 1 184 ? -18.387 -2.414 27.922 1.00 44.81 184 SER A N 1
ATOM 1369 C CA . SER A 1 184 ? -18.656 -3.854 27.960 1.00 44.81 184 SER A CA 1
ATOM 1370 C C . SER A 1 184 ? -17.590 -4.759 27.333 1.00 44.81 184 SER A C 1
ATOM 1372 O O . SER A 1 184 ? -17.919 -5.843 26.850 1.00 44.81 184 SER A O 1
ATOM 1374 N N . VAL A 1 185 ? -16.313 -4.388 27.367 1.00 45.69 185 VAL A N 1
ATOM 1375 C CA . VAL A 1 185 ? -15.251 -5.403 27.311 1.00 45.69 185 VAL A CA 1
ATOM 1376 C C . VAL A 1 185 ? -14.523 -5.320 28.638 1.00 45.69 185 VAL A C 1
ATOM 1378 O O . VAL A 1 185 ? -13.574 -4.551 28.795 1.00 45.69 185 VAL A O 1
ATOM 1381 N N . LYS A 1 186 ? -14.982 -6.120 29.618 1.00 41.12 186 LYS A N 1
ATOM 1382 C CA . LYS A 1 186 ? -14.137 -6.535 30.751 1.00 41.12 186 LYS A CA 1
ATOM 1383 C C . LYS A 1 186 ? -12.734 -6.739 30.186 1.00 41.12 186 LYS A C 1
ATOM 1385 O O . LYS A 1 186 ? -12.625 -7.422 29.170 1.00 41.12 186 LYS A O 1
ATOM 1390 N N . LYS A 1 187 ? -11.699 -6.159 30.808 1.00 41.88 187 LYS A N 1
ATOM 1391 C CA . LYS A 1 187 ? -10.280 -6.437 30.519 1.00 41.88 187 LYS A CA 1
ATOM 1392 C C . LYS A 1 187 ? -10.025 -7.948 30.644 1.00 41.88 187 LYS A C 1
ATOM 1394 O O . LYS A 1 187 ? -9.496 -8.418 31.643 1.00 41.88 187 LYS A O 1
ATOM 1399 N N . ARG A 1 188 ? -10.465 -8.735 29.668 1.00 50.41 188 ARG A N 1
ATOM 1400 C CA . ARG A 1 188 ? -10.112 -10.132 29.508 1.00 50.41 188 ARG A CA 1
ATOM 1401 C C . ARG A 1 188 ? -8.750 -10.096 28.860 1.00 50.41 188 ARG A C 1
ATOM 1403 O O . ARG A 1 188 ? -8.556 -9.441 27.835 1.00 50.41 188 ARG A O 1
ATOM 1410 N N . ASN A 1 189 ? -7.793 -10.729 29.527 1.00 53.88 189 ASN A N 1
ATOM 1411 C CA . ASN A 1 189 ? -6.453 -10.853 28.989 1.00 53.88 189 ASN A CA 1
ATOM 1412 C C . ASN A 1 189 ? -6.570 -11.443 27.579 1.00 53.88 189 ASN A C 1
ATOM 1414 O O . ASN A 1 189 ? -7.283 -12.442 27.414 1.00 53.88 189 ASN A O 1
ATOM 1418 N N . PRO A 1 190 ? -5.928 -10.830 26.571 1.00 59.94 190 PRO A N 1
ATOM 1419 C CA . PRO A 1 190 ? -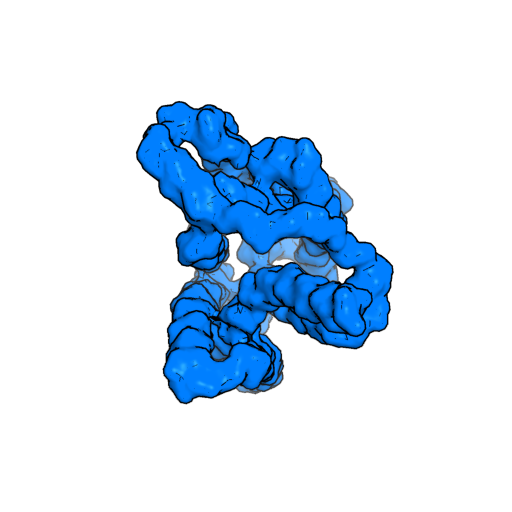5.950 -11.382 25.231 1.00 59.94 190 PRO A CA 1
ATOM 1420 C C . PRO A 1 190 ? -5.478 -12.842 25.307 1.00 59.94 190 PRO A C 1
ATOM 1422 O O . PRO A 1 190 ? -4.533 -13.137 26.052 1.00 59.94 190 PRO A O 1
ATOM 1425 N N . PRO A 1 191 ? -6.142 -13.774 24.601 1.00 65.56 191 PRO A N 1
ATOM 1426 C CA . PRO A 1 191 ? -5.729 -15.171 24.598 1.00 65.56 191 PRO A CA 1
ATOM 1427 C C . PRO A 1 191 ? -4.253 -15.260 24.208 1.00 65.56 191 PRO A C 1
ATOM 1429 O O . PRO A 1 191 ? -3.785 -14.520 23.339 1.00 65.56 191 PRO A O 1
ATOM 1432 N N . SER A 1 192 ? -3.504 -16.152 24.862 1.00 77.56 192 SER A N 1
ATOM 1433 C CA . SER A 1 192 ? -2.068 -16.252 24.601 1.00 77.56 192 SER A CA 1
ATOM 1434 C C . SER A 1 192 ? -1.824 -16.550 23.119 1.00 77.56 192 SER A C 1
ATOM 1436 O O . SER A 1 192 ? -2.533 -17.357 22.508 1.00 77.56 192 SER A O 1
ATOM 1438 N N . LEU A 1 193 ? -0.804 -15.918 22.531 1.00 74.88 193 LEU A N 1
ATOM 1439 C CA . LEU A 1 193 ? -0.452 -16.111 21.119 1.00 74.88 193 LEU A CA 1
ATOM 1440 C C . LEU A 1 193 ? -0.273 -17.601 20.784 1.00 74.88 193 LEU A C 1
ATOM 1442 O O . LEU A 1 193 ? -0.713 -18.070 19.739 1.00 74.88 193 LEU A O 1
ATOM 1446 N N . ARG A 1 194 ? 0.295 -18.368 21.724 1.00 80.06 194 ARG A N 1
ATOM 1447 C CA . ARG A 1 194 ? 0.447 -19.824 21.622 1.00 80.06 194 ARG A CA 1
ATOM 1448 C C . ARG A 1 194 ? -0.898 -20.542 21.504 1.00 80.06 194 ARG A C 1
ATOM 1450 O O . ARG A 1 194 ? -1.019 -21.473 20.716 1.00 80.06 194 ARG A O 1
ATOM 1457 N N . HIS A 1 195 ? -1.906 -20.115 22.263 1.00 77.62 195 HIS A N 1
ATOM 1458 C CA . HIS A 1 195 ? -3.242 -20.694 22.183 1.00 77.62 195 HIS A CA 1
ATOM 1459 C C . HIS A 1 195 ? -3.901 -20.385 20.835 1.00 77.62 195 HIS A C 1
ATOM 1461 O O . HIS A 1 195 ? -4.427 -21.295 20.200 1.00 77.62 195 HIS A O 1
ATOM 1467 N N . LEU A 1 196 ? -3.801 -19.145 20.347 1.00 76.75 196 LEU A N 1
ATOM 1468 C CA . LEU A 1 196 ? -4.323 -18.771 19.029 1.00 76.75 196 LEU A CA 1
ATOM 1469 C C . LEU A 1 196 ? -3.657 -19.573 17.903 1.00 76.75 196 LEU A C 1
ATOM 1471 O O . LEU A 1 196 ? -4.357 -20.143 17.069 1.00 76.75 196 LEU A O 1
ATOM 1475 N N . LEU A 1 197 ? -2.327 -19.684 17.913 1.00 83.38 197 LEU A N 1
ATOM 1476 C CA . LEU A 1 197 ? -1.564 -20.423 16.900 1.00 83.38 197 LEU A CA 1
ATOM 1477 C C . LEU A 1 197 ? -1.719 -21.950 17.002 1.00 83.38 197 LEU A C 1
ATOM 1479 O O . LEU A 1 197 ? -1.385 -22.657 16.057 1.00 83.38 197 LEU A O 1
ATOM 1483 N N . SER A 1 198 ? -2.252 -22.480 18.106 1.00 83.50 198 SER A N 1
ATOM 1484 C CA . SER A 1 198 ? -2.530 -23.919 18.238 1.00 83.50 198 SER A CA 1
ATOM 1485 C C . SER A 1 198 ? -3.780 -24.378 17.477 1.00 83.50 198 SER A C 1
ATOM 1487 O O . SER A 1 198 ? -3.975 -25.574 17.269 1.00 83.50 198 SER A O 1
ATOM 1489 N N . LYS A 1 199 ? -4.656 -23.447 17.074 1.00 80.94 199 LYS A N 1
ATOM 1490 C CA . LYS A 1 199 ? -5.962 -23.760 16.482 1.00 80.94 199 LYS A CA 1
ATOM 1491 C C . LYS A 1 199 ? -5.903 -23.713 14.951 1.00 80.94 199 LYS A C 1
ATOM 1493 O O . LYS A 1 199 ? -5.450 -22.735 14.361 1.00 80.94 199 LYS A O 1
ATOM 1498 N N . LEU A 1 200 ? -6.446 -24.746 14.304 1.00 79.06 200 LEU A N 1
ATOM 1499 C CA . LEU A 1 200 ? -6.519 -24.868 12.840 1.00 79.06 200 LEU A CA 1
ATOM 1500 C C . LEU A 1 200 ? -7.264 -23.701 12.143 1.00 79.06 200 LEU A C 1
ATOM 1502 O O . LEU A 1 200 ? -6.793 -23.227 11.103 1.00 79.06 200 LEU A O 1
ATOM 1506 N N . PRO A 1 201 ? -8.374 -23.164 12.700 1.00 76.38 201 PRO A N 1
ATOM 1507 C CA . PRO A 1 201 ? -9.037 -21.990 12.128 1.00 76.38 201 PRO A CA 1
ATOM 1508 C C . PRO A 1 201 ? -8.137 -20.750 12.047 1.00 76.38 201 PRO A C 1
ATOM 1510 O O . PRO A 1 201 ? -8.203 -20.017 11.062 1.00 76.38 201 PRO A O 1
ATOM 1513 N N . SER A 1 202 ? -7.248 -20.540 13.025 1.00 75.25 202 SER A N 1
ATOM 1514 C CA . SER A 1 202 ? -6.307 -19.413 13.016 1.00 75.25 202 SER A CA 1
ATOM 1515 C C . SER A 1 202 ? -5.345 -19.501 11.835 1.00 75.25 202 SER A C 1
ATOM 1517 O O . SER A 1 202 ? -5.156 -18.519 11.121 1.00 75.25 202 SER A O 1
ATOM 1519 N N . TRP A 1 203 ? -4.796 -20.691 11.568 1.00 79.19 203 TRP A N 1
ATOM 1520 C CA . TRP A 1 203 ? -3.929 -20.924 10.409 1.00 79.19 203 TRP A CA 1
ATOM 1521 C C . TRP A 1 203 ? -4.650 -20.711 9.081 1.00 79.19 203 TRP A C 1
ATOM 1523 O O . TRP A 1 203 ? -4.071 -20.137 8.164 1.00 79.19 203 TRP A O 1
ATOM 1533 N N . THR A 1 204 ? -5.926 -21.090 8.991 1.00 77.62 204 THR A N 1
ATOM 1534 C CA . THR A 1 204 ? -6.737 -20.852 7.785 1.00 77.62 204 THR A CA 1
ATOM 1535 C C . THR A 1 204 ? -6.852 -19.356 7.483 1.00 77.62 204 THR A C 1
ATOM 1537 O O . THR A 1 204 ? -6.659 -18.934 6.344 1.00 77.62 204 THR A O 1
ATOM 1540 N N . VAL A 1 205 ? -7.104 -18.535 8.509 1.00 74.38 205 VAL A N 1
ATOM 1541 C CA . VAL A 1 205 ? -7.187 -17.071 8.367 1.00 74.38 205 VAL A CA 1
ATOM 1542 C C . VAL A 1 205 ? -5.824 -16.461 8.034 1.00 74.38 205 VAL A C 1
ATOM 1544 O O . VAL A 1 205 ? -5.750 -15.587 7.171 1.00 74.38 205 VAL A O 1
ATOM 1547 N N . ILE A 1 206 ? -4.746 -16.931 8.671 1.00 79.06 206 ILE A N 1
ATOM 1548 C CA . ILE A 1 206 ? -3.376 -16.466 8.400 1.00 79.06 206 ILE A CA 1
ATOM 1549 C C . ILE A 1 206 ? -2.992 -16.752 6.945 1.00 79.06 206 ILE A C 1
ATOM 1551 O O . ILE A 1 206 ? -2.588 -15.839 6.230 1.00 79.06 206 ILE A O 1
ATOM 1555 N N . ILE A 1 207 ? -3.165 -17.991 6.479 1.00 82.25 207 ILE A N 1
ATOM 1556 C CA . ILE A 1 207 ? -2.826 -18.397 5.107 1.00 82.25 207 ILE A CA 1
ATOM 1557 C C . ILE A 1 207 ? -3.666 -17.624 4.089 1.00 82.25 207 ILE A C 1
ATOM 1559 O O . ILE A 1 207 ? -3.130 -17.136 3.092 1.00 82.25 207 ILE A O 1
ATOM 1563 N N . ALA A 1 208 ? -4.964 -17.452 4.350 1.00 80.25 208 ALA A N 1
ATOM 1564 C CA . ALA A 1 208 ? -5.830 -16.634 3.510 1.00 80.25 208 ALA A CA 1
ATOM 1565 C C . ALA A 1 208 ? -5.316 -15.186 3.419 1.00 80.25 208 ALA A C 1
ATOM 1567 O O . ALA A 1 208 ? -5.179 -14.634 2.326 1.00 80.25 208 ALA A O 1
ATOM 1568 N N . ASN A 1 209 ? -4.969 -14.576 4.551 1.00 77.50 209 ASN A N 1
ATOM 1569 C CA . ASN A 1 209 ? -4.463 -13.209 4.572 1.00 77.50 209 ASN A CA 1
ATOM 1570 C C . ASN A 1 209 ? -3.126 -13.067 3.830 1.00 77.50 209 ASN A C 1
ATOM 1572 O O . ASN A 1 209 ? -2.971 -12.132 3.044 1.00 77.50 209 ASN A O 1
ATOM 1576 N N . ILE A 1 210 ? -2.200 -14.010 4.026 1.00 82.19 210 ILE A N 1
ATOM 1577 C CA . ILE A 1 210 ? -0.920 -14.049 3.308 1.00 82.19 210 ILE A CA 1
ATOM 1578 C C . ILE A 1 210 ? -1.169 -14.141 1.804 1.00 82.19 210 ILE A C 1
ATOM 1580 O O . ILE A 1 210 ? -0.625 -13.344 1.046 1.00 82.19 210 ILE A O 1
ATOM 1584 N N . THR A 1 211 ? -2.029 -15.063 1.373 1.00 84.88 211 THR A N 1
ATOM 1585 C CA . THR A 1 211 ? -2.332 -15.285 -0.049 1.00 84.88 211 THR A CA 1
ATOM 1586 C C . THR A 1 211 ? -2.939 -14.038 -0.692 1.00 84.88 211 THR A C 1
ATOM 1588 O O . THR A 1 211 ? -2.539 -13.641 -1.786 1.00 84.88 211 THR A O 1
ATOM 1591 N N . ASN A 1 212 ? -3.879 -13.384 -0.003 1.00 82.50 212 ASN A N 1
ATOM 1592 C CA . ASN A 1 212 ? -4.531 -12.181 -0.508 1.00 82.50 212 ASN A CA 1
ATOM 1593 C C . ASN A 1 212 ? -3.563 -10.994 -0.615 1.00 82.50 212 ASN A C 1
ATOM 1595 O O . ASN A 1 212 ? -3.488 -10.361 -1.668 1.00 82.50 212 ASN A O 1
ATOM 1599 N N . ASN A 1 213 ? -2.779 -10.733 0.437 1.00 81.94 213 ASN A N 1
ATOM 1600 C CA . ASN A 1 213 ? -1.782 -9.661 0.427 1.00 81.94 213 ASN A CA 1
ATOM 1601 C C . ASN A 1 213 ? -0.684 -9.921 -0.604 1.00 81.94 213 ASN A C 1
ATOM 1603 O O . ASN A 1 213 ? -0.285 -9.007 -1.320 1.00 81.94 213 ASN A O 1
ATOM 1607 N N . TRP A 1 214 ? -0.222 -11.165 -0.726 1.00 84.81 214 TRP A N 1
ATOM 1608 C CA . TRP A 1 214 ? 0.770 -11.534 -1.728 1.00 84.81 214 TRP A CA 1
ATOM 1609 C C . TRP A 1 214 ? 0.268 -11.242 -3.146 1.00 84.81 214 TRP A C 1
ATOM 1611 O O . TRP A 1 214 ? 0.936 -10.519 -3.885 1.00 84.81 214 TRP A O 1
ATOM 1621 N N . GLY A 1 215 ? -0.937 -11.702 -3.501 1.00 88.38 215 GLY A N 1
ATOM 1622 C CA . GLY A 1 215 ? -1.541 -11.410 -4.805 1.00 88.38 215 GLY A CA 1
ATOM 1623 C C . GLY A 1 215 ? -1.715 -9.908 -5.058 1.00 88.38 215 GLY A C 1
ATOM 1624 O O . GLY A 1 215 ? -1.396 -9.420 -6.144 1.00 88.38 215 GLY A O 1
ATOM 1625 N N . TYR A 1 216 ? -2.144 -9.159 -4.038 1.00 87.50 216 TYR A N 1
ATOM 1626 C CA . TYR A 1 216 ? -2.267 -7.701 -4.090 1.00 87.50 216 TYR A CA 1
ATOM 1627 C C . TYR A 1 216 ? -0.925 -7.021 -4.415 1.00 87.50 216 TYR A C 1
ATOM 1629 O O . TYR A 1 216 ? -0.844 -6.250 -5.373 1.00 87.50 216 TYR A O 1
ATOM 1637 N N . PHE A 1 217 ? 0.144 -7.327 -3.669 1.00 86.94 217 PHE A N 1
ATOM 1638 C CA . PHE A 1 217 ? 1.460 -6.709 -3.872 1.00 86.94 217 PHE A CA 1
ATOM 1639 C C . PHE A 1 217 ? 2.121 -7.134 -5.185 1.00 86.94 217 PHE A C 1
ATOM 1641 O O . PHE A 1 217 ? 2.790 -6.314 -5.821 1.00 86.94 217 PHE A O 1
ATOM 1648 N N . VAL A 1 218 ? 1.917 -8.382 -5.621 1.00 89.44 218 VAL A N 1
ATOM 1649 C CA . VAL A 1 218 ? 2.382 -8.857 -6.931 1.00 89.44 218 VAL A CA 1
ATOM 1650 C C . VAL A 1 218 ? 1.745 -8.025 -8.039 1.00 89.44 218 VAL A C 1
ATOM 1652 O O . VAL A 1 218 ? 2.468 -7.434 -8.842 1.00 89.44 218 VAL A O 1
ATOM 1655 N N . LEU A 1 219 ? 0.416 -7.897 -8.050 1.00 91.25 219 LEU A N 1
ATOM 1656 C CA . LEU A 1 219 ? -0.280 -7.087 -9.050 1.00 91.25 219 LEU A CA 1
ATOM 1657 C C . LEU A 1 219 ? 0.124 -5.610 -8.959 1.00 91.25 219 LEU A C 1
ATOM 1659 O O . LEU A 1 219 ? 0.379 -4.985 -9.983 1.00 91.25 219 LEU A O 1
ATOM 1663 N N . LEU A 1 220 ? 0.280 -5.051 -7.759 1.00 87.94 220 LEU A N 1
ATOM 1664 C CA . LEU A 1 220 ? 0.681 -3.649 -7.583 1.00 87.94 220 LEU A CA 1
ATOM 1665 C C . LEU A 1 220 ? 2.079 -3.354 -8.143 1.00 87.94 220 LEU A C 1
ATOM 1667 O O . LEU A 1 220 ? 2.329 -2.266 -8.666 1.00 87.94 220 LEU A O 1
ATOM 1671 N N . SER A 1 221 ? 2.997 -4.311 -8.019 1.00 87.12 221 SER A N 1
ATOM 1672 C CA . SER A 1 221 ? 4.405 -4.128 -8.383 1.00 87.12 221 SER A CA 1
ATOM 1673 C C . SER A 1 221 ? 4.671 -4.453 -9.848 1.00 87.12 221 SER A C 1
ATOM 1675 O O . SER A 1 221 ? 5.447 -3.757 -10.502 1.00 87.12 221 SER A O 1
ATOM 1677 N N . TRP A 1 222 ? 4.021 -5.499 -10.364 1.00 90.19 222 TRP A N 1
ATOM 1678 C CA . TRP A 1 222 ? 4.331 -6.080 -11.667 1.00 90.19 222 TRP A CA 1
ATOM 1679 C C . TRP A 1 222 ? 3.348 -5.713 -12.769 1.00 90.19 222 TRP A C 1
ATOM 1681 O O . TRP A 1 222 ? 3.704 -5.854 -13.930 1.00 90.19 222 TRP A O 1
ATOM 1691 N N . MET A 1 223 ? 2.151 -5.211 -12.466 1.00 91.50 223 MET A N 1
ATOM 1692 C CA . MET A 1 223 ? 1.155 -4.914 -13.504 1.00 91.50 223 MET A CA 1
ATOM 1693 C C . MET A 1 223 ? 1.625 -3.867 -14.531 1.00 91.50 223 MET A C 1
ATOM 1695 O O . MET A 1 223 ? 1.525 -4.153 -15.726 1.00 91.50 223 MET A O 1
ATOM 1699 N N . PRO A 1 224 ? 2.223 -2.717 -14.146 1.00 90.06 224 PRO A N 1
ATOM 1700 C CA . PRO A 1 224 ? 2.753 -1.778 -15.138 1.00 90.06 224 PRO A CA 1
ATOM 1701 C C . PRO A 1 224 ? 3.899 -2.384 -15.958 1.00 90.06 224 PRO A C 1
ATOM 1703 O O . PRO A 1 224 ? 4.010 -2.124 -17.154 1.00 90.06 224 PRO A O 1
ATOM 1706 N N . ILE A 1 225 ? 4.730 -3.213 -15.315 1.00 89.69 225 ILE A N 1
ATOM 1707 C CA . ILE A 1 225 ? 5.846 -3.914 -15.960 1.00 89.69 225 ILE A CA 1
ATOM 1708 C C . ILE A 1 225 ? 5.297 -4.890 -17.000 1.00 89.69 225 ILE A C 1
ATOM 1710 O O . ILE A 1 225 ? 5.729 -4.844 -18.138 1.00 89.69 225 ILE A O 1
ATOM 1714 N N . TYR A 1 226 ? 4.304 -5.703 -16.640 1.00 92.44 226 TYR A N 1
ATOM 1715 C CA . TYR A 1 226 ? 3.658 -6.678 -17.515 1.00 92.44 226 TYR A CA 1
ATOM 1716 C C . TYR A 1 226 ? 3.101 -6.033 -18.788 1.00 92.44 226 TYR A C 1
ATOM 1718 O O . TYR A 1 226 ? 3.405 -6.491 -19.887 1.00 92.44 226 TYR A O 1
ATOM 1726 N N . PHE A 1 227 ? 2.349 -4.934 -18.669 1.00 93.50 227 PHE A N 1
ATOM 1727 C CA . PHE A 1 227 ? 1.847 -4.232 -19.852 1.00 93.50 227 PHE A CA 1
ATOM 1728 C C . PHE A 1 227 ? 2.983 -3.692 -20.721 1.00 93.50 227 PHE A C 1
ATOM 1730 O O . PHE A 1 227 ? 2.941 -3.823 -21.944 1.00 93.50 227 PHE A O 1
ATOM 1737 N N . ASN A 1 228 ? 4.016 -3.124 -20.102 1.00 90.88 228 ASN A N 1
ATOM 1738 C CA . ASN A 1 228 ? 5.144 -2.582 -20.841 1.00 90.88 228 ASN A CA 1
ATOM 1739 C C . ASN A 1 228 ? 6.004 -3.663 -21.518 1.00 90.88 228 ASN A C 1
ATOM 1741 O O . ASN A 1 228 ? 6.403 -3.460 -22.656 1.00 90.88 228 ASN A O 1
ATOM 1745 N N . THR A 1 229 ? 6.275 -4.797 -20.870 1.00 88.62 229 THR A N 1
ATOM 1746 C CA . THR A 1 229 ? 7.199 -5.820 -21.386 1.00 88.62 229 THR A CA 1
ATOM 1747 C C . THR A 1 229 ? 6.527 -6.851 -22.285 1.00 88.62 229 THR A C 1
ATOM 1749 O O . THR A 1 229 ? 7.133 -7.284 -23.258 1.00 88.62 229 THR A O 1
ATOM 1752 N N . VAL A 1 230 ? 5.285 -7.253 -21.991 1.00 91.25 230 VAL A N 1
ATOM 1753 C CA . VAL A 1 230 ? 4.575 -8.293 -22.758 1.00 91.25 230 VAL A CA 1
ATOM 1754 C C . VAL A 1 230 ? 3.864 -7.699 -23.967 1.00 91.25 230 VAL A C 1
ATOM 1756 O O . VAL A 1 230 ? 3.943 -8.244 -25.063 1.00 91.25 230 VAL A O 1
ATOM 1759 N N . PHE A 1 231 ? 3.189 -6.562 -23.786 1.00 92.06 231 PHE A N 1
ATOM 1760 C CA . PHE A 1 231 ? 2.428 -5.914 -24.858 1.00 92.06 231 PHE A CA 1
ATOM 1761 C C . PHE A 1 231 ? 3.170 -4.750 -25.520 1.00 92.06 231 PHE A C 1
ATOM 1763 O O . PHE A 1 231 ? 2.615 -4.133 -26.426 1.00 92.06 231 PHE A O 1
ATOM 1770 N N . ASN A 1 232 ? 4.399 -4.440 -25.087 1.00 88.56 232 ASN A N 1
ATOM 1771 C CA . ASN A 1 232 ? 5.220 -3.346 -25.621 1.00 88.56 232 ASN A CA 1
ATOM 1772 C C . ASN A 1 232 ? 4.498 -1.985 -25.649 1.00 88.56 232 ASN A C 1
ATOM 1774 O O . ASN A 1 232 ? 4.826 -1.110 -26.452 1.00 88.56 232 ASN A O 1
ATOM 1778 N N . VAL A 1 233 ? 3.509 -1.779 -24.767 1.00 91.69 233 VAL A N 1
ATOM 1779 C CA . VAL A 1 233 ? 2.838 -0.480 -24.661 1.00 91.69 233 VAL A CA 1
ATOM 1780 C C . VAL A 1 233 ? 3.742 0.510 -23.934 1.00 91.69 233 VAL A C 1
ATOM 1782 O O . VAL A 1 233 ? 4.503 0.152 -23.029 1.00 91.69 233 VAL A O 1
ATOM 1785 N N . ASN A 1 234 ? 3.658 1.785 -24.311 1.00 91.12 234 ASN A N 1
ATOM 1786 C CA . ASN A 1 234 ? 4.459 2.818 -23.661 1.00 91.12 234 ASN A CA 1
ATOM 1787 C C . ASN A 1 234 ? 4.109 2.947 -22.164 1.00 91.12 234 ASN A C 1
ATOM 1789 O O . ASN A 1 234 ? 3.016 2.591 -21.721 1.00 91.12 234 ASN A O 1
ATOM 1793 N N . LEU A 1 235 ? 5.036 3.492 -21.372 1.00 86.69 235 LEU A N 1
ATOM 1794 C CA . LEU A 1 235 ? 4.909 3.546 -19.910 1.00 86.69 235 LEU A CA 1
ATOM 1795 C C . LEU A 1 235 ? 3.655 4.299 -19.434 1.00 86.69 235 LEU A C 1
ATOM 1797 O O . LEU A 1 235 ? 3.038 3.918 -18.440 1.00 86.69 235 LEU A O 1
ATOM 1801 N N . LYS A 1 236 ? 3.257 5.354 -20.157 1.00 89.06 236 LYS A N 1
ATOM 1802 C CA . LYS A 1 236 ? 2.048 6.129 -19.851 1.00 89.06 236 LYS A CA 1
ATOM 1803 C C . LYS A 1 236 ? 0.792 5.275 -20.048 1.00 89.06 236 LYS A C 1
ATOM 1805 O O . LYS A 1 236 ? -0.066 5.260 -19.174 1.00 89.06 236 LYS A O 1
ATOM 1810 N N . GLN A 1 237 ? 0.695 4.540 -21.153 1.00 89.50 237 GLN A N 1
ATOM 1811 C CA . GLN A 1 237 ? -0.409 3.615 -21.419 1.00 89.50 237 GLN A CA 1
ATOM 1812 C C . GLN A 1 237 ? -0.415 2.440 -20.439 1.00 89.50 237 GLN A C 1
ATOM 1814 O O . GLN A 1 237 ? -1.472 2.115 -19.909 1.00 89.50 237 GLN A O 1
ATOM 1819 N N . ALA A 1 238 ? 0.743 1.847 -20.132 1.00 90.19 238 ALA A N 1
ATOM 1820 C CA . ALA A 1 238 ? 0.858 0.778 -19.137 1.00 90.19 238 ALA A CA 1
ATOM 1821 C C . ALA A 1 238 ? 0.326 1.215 -17.761 1.00 90.19 238 ALA A C 1
ATOM 1823 O O . ALA A 1 238 ? -0.406 0.475 -17.103 1.00 90.19 238 ALA A O 1
ATOM 1824 N N . ALA A 1 239 ? 0.645 2.444 -17.346 1.00 88.88 239 ALA A N 1
ATOM 1825 C CA . ALA A 1 239 ? 0.122 3.033 -16.119 1.00 88.88 239 ALA A CA 1
ATOM 1826 C C . ALA A 1 239 ? -1.399 3.256 -16.170 1.00 88.88 239 ALA A C 1
ATOM 1828 O O . ALA A 1 239 ? -2.079 2.950 -15.194 1.00 88.88 239 ALA A O 1
ATOM 1829 N N . TRP A 1 240 ? -1.946 3.713 -17.302 1.00 89.25 240 TRP A N 1
ATOM 1830 C CA . TRP A 1 240 ? -3.397 3.837 -17.502 1.00 89.25 240 TRP A CA 1
ATOM 1831 C C . TRP A 1 240 ? -4.119 2.489 -17.424 1.00 89.25 240 TRP A C 1
ATOM 1833 O O . TRP A 1 240 ? -5.085 2.362 -16.671 1.00 89.25 240 TRP A O 1
ATOM 1843 N N . PHE A 1 241 ? -3.616 1.467 -18.125 1.00 90.62 241 PHE A N 1
ATOM 1844 C CA . PHE A 1 241 ? -4.144 0.101 -18.042 1.00 90.62 241 PHE A CA 1
ATOM 1845 C C . PHE A 1 241 ? -4.049 -0.478 -16.630 1.00 90.62 241 PHE A C 1
ATOM 1847 O O . PHE A 1 241 ? -4.873 -1.307 -16.263 1.00 90.62 241 PHE A O 1
ATOM 1854 N N . SER A 1 242 ? -3.085 -0.017 -15.827 1.00 90.69 242 SER A N 1
ATOM 1855 C CA . SER A 1 242 ? -2.943 -0.442 -14.435 1.00 90.69 242 SER A CA 1
ATOM 1856 C C . SER A 1 242 ? -3.863 0.316 -13.475 1.00 90.69 242 SER A C 1
ATOM 1858 O O . SER A 1 242 ? -4.339 -0.256 -12.502 1.00 90.69 242 SER A O 1
ATOM 1860 N N . ALA A 1 243 ? -4.138 1.597 -13.727 1.00 90.50 243 ALA A N 1
ATOM 1861 C CA . ALA A 1 243 ? -4.956 2.434 -12.851 1.00 90.50 243 ALA A CA 1
ATOM 1862 C C . ALA A 1 243 ? -6.435 2.014 -12.837 1.00 90.50 243 ALA A C 1
ATOM 1864 O O . ALA A 1 243 ? -7.071 2.049 -11.783 1.00 90.50 243 ALA A O 1
ATOM 1865 N N . VAL A 1 244 ? -6.971 1.583 -13.986 1.00 91.38 244 VAL A N 1
ATOM 1866 C CA . VAL A 1 244 ? -8.374 1.156 -14.123 1.00 91.38 244 VAL A CA 1
ATOM 1867 C C . VAL A 1 244 ? -8.722 -0.005 -13.175 1.00 91.38 244 VAL A C 1
ATOM 1869 O O . VAL A 1 244 ? -9.643 0.180 -12.379 1.00 91.38 244 VAL A O 1
ATOM 1872 N N . PRO A 1 245 ? -7.986 -1.141 -13.158 1.00 91.75 245 PRO A N 1
ATOM 1873 C CA . PRO A 1 245 ? -8.212 -2.233 -12.210 1.00 91.75 245 PRO A CA 1
ATOM 1874 C C . PRO A 1 245 ? -8.275 -1.803 -10.737 1.00 91.75 245 PRO A C 1
ATOM 1876 O O . PRO A 1 245 ? -9.161 -2.244 -9.999 1.00 91.75 245 PRO A O 1
ATOM 1879 N N . TRP A 1 246 ? -7.376 -0.912 -10.307 1.00 89.75 246 TRP A N 1
ATOM 1880 C CA . TRP A 1 246 ? -7.356 -0.400 -8.933 1.00 89.75 246 TRP A CA 1
ATOM 1881 C C . TRP A 1 246 ? -8.555 0.498 -8.620 1.00 89.75 246 TRP A C 1
ATOM 1883 O O . TRP A 1 246 ? -9.133 0.390 -7.539 1.00 89.75 246 TRP A O 1
ATOM 1893 N N . GLY A 1 247 ? -8.968 1.339 -9.572 1.00 88.19 247 GLY A N 1
ATOM 1894 C CA . GLY A 1 247 ? -10.182 2.144 -9.443 1.00 88.19 247 GLY A CA 1
ATOM 1895 C C . GLY A 1 247 ? -11.439 1.276 -9.344 1.00 88.19 247 GLY A C 1
ATOM 1896 O O . GLY A 1 247 ? -12.275 1.486 -8.466 1.00 88.19 247 GLY A O 1
ATOM 1897 N N . THR A 1 248 ? -11.545 0.243 -10.183 1.00 89.69 248 THR A N 1
ATOM 1898 C CA . THR A 1 248 ? -12.670 -0.705 -10.147 1.00 89.69 248 THR A CA 1
ATOM 1899 C C . THR A 1 248 ? -12.705 -1.536 -8.868 1.00 89.69 248 THR A C 1
ATOM 1901 O O . THR A 1 248 ? -13.789 -1.789 -8.350 1.00 89.69 248 THR A O 1
ATOM 1904 N N . MET A 1 249 ? -11.547 -1.897 -8.303 1.00 88.12 249 MET A N 1
ATOM 1905 C CA . MET A 1 249 ? -11.472 -2.607 -7.022 1.00 88.12 249 MET A CA 1
ATOM 1906 C C . MET A 1 249 ? -12.130 -1.810 -5.888 1.00 88.12 249 MET A C 1
ATOM 1908 O O . MET A 1 249 ? -12.855 -2.389 -5.080 1.00 88.12 249 MET A O 1
ATOM 1912 N N . ALA A 1 250 ? -11.927 -0.488 -5.845 1.00 81.81 250 ALA A N 1
ATOM 1913 C CA . ALA A 1 250 ? -12.531 0.368 -4.824 1.00 81.81 250 ALA A CA 1
ATOM 1914 C C . ALA A 1 250 ? -14.070 0.360 -4.904 1.00 81.81 250 ALA A C 1
ATOM 1916 O O . ALA A 1 250 ? -14.750 0.207 -3.889 1.00 81.81 250 ALA A O 1
ATOM 1917 N N . VAL A 1 251 ? -14.622 0.454 -6.120 1.00 86.88 251 VAL A N 1
ATOM 1918 C CA . VAL A 1 251 ? -16.076 0.393 -6.357 1.00 86.88 251 VAL A CA 1
ATOM 1919 C C . VAL A 1 251 ? -16.627 -0.998 -6.031 1.00 86.88 251 VAL A C 1
ATOM 1921 O O . VAL A 1 251 ? -17.640 -1.123 -5.342 1.00 86.88 251 VAL A O 1
ATOM 1924 N N . SER A 1 252 ? -15.930 -2.049 -6.466 1.00 88.94 252 SER A N 1
ATOM 1925 C CA . SER A 1 252 ? -16.310 -3.438 -6.201 1.00 88.94 252 SER A CA 1
ATOM 1926 C C . SER A 1 252 ? -16.321 -3.759 -4.705 1.00 88.94 252 SER A C 1
ATOM 1928 O O . SER A 1 252 ? -17.221 -4.446 -4.228 1.00 88.94 252 SER A O 1
ATOM 1930 N N . GLY A 1 253 ? -15.385 -3.210 -3.922 1.00 83.12 253 GLY A N 1
ATOM 1931 C CA . GLY A 1 253 ? -15.357 -3.374 -2.465 1.00 83.12 253 GLY A CA 1
ATOM 1932 C C . GLY A 1 253 ? -16.629 -2.864 -1.784 1.00 83.12 253 GLY A C 1
ATOM 1933 O O . GLY A 1 253 ? -17.195 -3.549 -0.931 1.00 83.12 253 GLY A O 1
ATOM 1934 N N . TYR A 1 254 ? -17.138 -1.707 -2.215 1.00 82.00 254 TYR A N 1
ATOM 1935 C CA . TYR A 1 254 ? -18.409 -1.171 -1.721 1.00 82.00 254 TYR A CA 1
ATOM 1936 C C . TYR A 1 254 ? -19.604 -2.055 -2.105 1.00 82.00 254 TYR A C 1
ATOM 1938 O O . TYR A 1 254 ? -20.473 -2.331 -1.274 1.00 82.00 254 TYR A O 1
ATOM 1946 N N . MET A 1 255 ? -19.635 -2.539 -3.350 1.00 86.81 255 MET A N 1
ATOM 1947 C CA . MET A 1 255 ? -20.677 -3.459 -3.818 1.00 86.81 255 MET A CA 1
ATOM 1948 C C . MET A 1 255 ? -20.650 -4.787 -3.053 1.00 86.81 255 MET A C 1
ATOM 1950 O O . MET A 1 255 ? -21.704 -5.279 -2.656 1.00 86.81 255 MET A O 1
ATOM 1954 N N . ALA A 1 256 ? -19.461 -5.332 -2.787 1.00 86.06 256 ALA A N 1
ATOM 1955 C CA . ALA A 1 256 ? -19.274 -6.546 -2.000 1.00 86.06 256 ALA A CA 1
ATOM 1956 C C . ALA A 1 256 ? -19.776 -6.376 -0.558 1.00 86.06 256 ALA A C 1
ATOM 1958 O O . ALA A 1 256 ? -20.457 -7.259 -0.038 1.00 86.06 256 ALA A O 1
ATOM 1959 N N . GLY A 1 257 ? -19.514 -5.220 0.065 1.00 81.75 257 GLY A N 1
ATOM 1960 C CA . GLY A 1 257 ? -20.062 -4.873 1.379 1.00 81.75 257 GLY A CA 1
ATOM 1961 C C . GLY A 1 257 ? -21.593 -4.862 1.381 1.00 81.75 257 GLY A C 1
ATOM 1962 O O . GLY A 1 257 ? -22.216 -5.578 2.163 1.00 81.75 257 GLY A O 1
ATOM 1963 N N . LYS A 1 258 ? -22.212 -4.147 0.429 1.00 82.50 258 LYS A N 1
ATOM 1964 C CA . LYS A 1 258 ? -23.679 -4.130 0.276 1.00 82.50 258 LYS A CA 1
ATOM 1965 C C . LYS A 1 258 ? -24.273 -5.514 0.029 1.00 82.50 258 LYS A C 1
ATOM 1967 O O . LYS A 1 258 ? -25.337 -5.820 0.566 1.00 82.50 258 LYS A O 1
ATOM 1972 N N . ALA A 1 259 ? -23.618 -6.337 -0.787 1.00 85.62 259 ALA A N 1
ATOM 1973 C CA . ALA A 1 259 ? -24.054 -7.702 -1.058 1.00 85.62 259 ALA A CA 1
ATOM 1974 C C . ALA A 1 259 ? -23.995 -8.565 0.212 1.00 85.62 259 ALA A C 1
ATOM 1976 O O . ALA A 1 259 ? -24.964 -9.257 0.523 1.00 85.62 259 ALA A O 1
ATOM 1977 N N . SER A 1 260 ? -22.906 -8.468 0.983 1.00 83.62 260 SER A N 1
ATOM 1978 C CA . SER A 1 260 ? -22.766 -9.132 2.283 1.00 83.62 260 SER A CA 1
ATOM 1979 C C . SER A 1 260 ? -23.880 -8.719 3.249 1.00 83.62 260 SER A C 1
ATOM 1981 O O . SER A 1 260 ? -24.568 -9.580 3.796 1.00 83.62 260 SER A O 1
ATOM 1983 N N . ASP A 1 261 ? -24.125 -7.417 3.405 1.00 82.50 261 ASP A N 1
ATOM 1984 C CA . ASP A 1 261 ? -25.173 -6.903 4.295 1.00 82.50 261 ASP A CA 1
ATOM 1985 C C . ASP A 1 261 ? -26.572 -7.340 3.858 1.00 82.50 261 ASP A C 1
ATOM 1987 O O . ASP A 1 261 ? -27.414 -7.668 4.692 1.00 82.50 261 ASP A O 1
ATOM 1991 N N . SER A 1 262 ? -26.830 -7.367 2.549 1.00 81.69 262 SER A N 1
ATOM 1992 C CA . SER A 1 262 ? -28.119 -7.796 1.998 1.00 81.69 262 SER A CA 1
ATOM 1993 C C . SER A 1 262 ? -28.379 -9.277 2.269 1.00 81.69 262 SER A C 1
ATOM 1995 O O . SER A 1 262 ? -29.490 -9.636 2.650 1.00 81.69 262 SER A O 1
ATOM 1997 N N . LEU A 1 263 ? -27.359 -10.133 2.148 1.00 84.56 263 LEU A N 1
ATOM 1998 C CA . LEU A 1 263 ? -27.469 -11.553 2.496 1.00 84.56 263 LEU A CA 1
ATOM 1999 C C . LEU A 1 263 ? -27.702 -11.753 3.999 1.00 84.56 263 LEU A C 1
ATOM 2001 O O . LEU A 1 263 ? -28.532 -12.569 4.388 1.00 84.56 263 LEU A O 1
ATOM 2005 N N . ILE A 1 264 ? -27.029 -10.981 4.854 1.00 82.19 264 ILE A N 1
ATOM 2006 C CA . ILE A 1 264 ? -27.263 -11.035 6.305 1.00 82.19 264 ILE A CA 1
ATOM 2007 C C . ILE A 1 264 ? -28.702 -10.604 6.632 1.00 82.19 264 ILE A C 1
ATOM 2009 O O . ILE A 1 264 ? -29.393 -11.286 7.386 1.00 82.19 264 ILE A O 1
ATOM 2013 N N . LYS A 1 265 ? -29.194 -9.518 6.019 1.00 82.94 265 LYS A N 1
ATOM 2014 C CA . LYS A 1 265 ? -30.579 -9.038 6.190 1.00 82.94 265 LYS A CA 1
ATOM 2015 C C . LYS A 1 265 ? -31.626 -10.011 5.651 1.00 82.94 265 LYS A C 1
ATOM 2017 O O . LYS A 1 265 ? -32.724 -10.067 6.190 1.00 82.94 265 LYS A O 1
ATOM 2022 N N . ALA A 1 266 ? -31.285 -10.790 4.629 1.00 89.69 266 ALA A N 1
ATOM 2023 C CA . ALA A 1 266 ? -32.130 -11.858 4.101 1.00 89.69 266 ALA A CA 1
ATOM 2024 C C . ALA A 1 266 ? -32.184 -13.106 5.011 1.00 89.69 266 ALA A C 1
ATOM 2026 O O . ALA A 1 266 ? -32.865 -14.070 4.675 1.00 89.69 266 ALA A O 1
ATOM 2027 N N . GLY A 1 267 ? -31.484 -13.103 6.153 1.00 88.25 267 GLY A N 1
ATOM 2028 C CA . GLY A 1 267 ? -31.537 -14.169 7.156 1.00 88.25 267 GLY A CA 1
ATOM 2029 C C . GLY A 1 267 ? -30.465 -15.251 7.004 1.00 88.25 267 GLY A C 1
ATOM 2030 O O . GLY A 1 267 ? -30.485 -16.232 7.748 1.00 88.25 267 GLY A O 1
ATOM 2031 N N . TYR A 1 268 ? -29.506 -15.101 6.081 1.00 88.88 268 TYR A N 1
ATOM 2032 C CA . TYR A 1 268 ? -28.390 -16.044 5.972 1.00 88.88 268 TYR A CA 1
ATOM 2033 C C . TYR A 1 268 ? -27.433 -15.915 7.163 1.00 88.88 268 TYR A C 1
ATOM 2035 O O . TYR A 1 268 ? -27.151 -14.820 7.653 1.00 88.88 268 TYR A O 1
ATOM 2043 N N . SER A 1 269 ? -26.872 -17.044 7.608 1.00 85.81 269 SER A N 1
ATOM 2044 C CA . SER A 1 269 ? -25.918 -17.039 8.718 1.00 85.81 269 SER A CA 1
ATOM 2045 C C . SER A 1 269 ? -24.629 -16.300 8.352 1.00 85.81 269 SER A C 1
ATOM 2047 O O . SER A 1 269 ? -24.095 -16.429 7.247 1.00 85.81 269 SER A O 1
ATOM 2049 N N . LEU A 1 270 ? -24.074 -15.567 9.319 1.00 75.62 270 LEU A N 1
ATOM 2050 C CA . LEU A 1 270 ? -22.852 -14.779 9.142 1.00 75.62 270 LEU A CA 1
ATOM 2051 C C . LEU A 1 270 ? -21.674 -15.621 8.619 1.00 75.62 270 LEU A C 1
ATOM 2053 O O . LEU A 1 270 ? -20.913 -15.187 7.754 1.00 75.62 270 LEU A O 1
ATOM 2057 N N . THR A 1 271 ? -21.545 -16.856 9.107 1.00 79.25 271 THR A N 1
ATOM 2058 C CA . THR A 1 271 ? -20.507 -17.798 8.669 1.00 79.25 271 THR A CA 1
ATOM 2059 C C . THR A 1 271 ? -20.674 -18.197 7.206 1.00 79.25 271 THR A C 1
ATOM 2061 O O . THR A 1 271 ? -19.682 -18.286 6.482 1.00 79.25 271 THR A O 1
ATOM 2064 N N . LEU A 1 272 ? -21.910 -18.430 6.752 1.00 83.62 272 LEU A N 1
ATOM 2065 C CA . LEU A 1 272 ? -22.183 -18.788 5.363 1.00 83.62 272 LEU A CA 1
ATOM 2066 C C . LEU A 1 272 ? -21.871 -17.620 4.427 1.00 83.62 272 LEU A C 1
ATOM 2068 O O . LEU A 1 272 ? -21.131 -17.807 3.462 1.00 83.62 272 LEU A O 1
ATOM 2072 N N . VAL A 1 273 ? -22.354 -16.415 4.749 1.00 82.81 273 VAL A N 1
ATOM 2073 C CA . VAL A 1 273 ? -22.093 -15.207 3.948 1.00 82.81 273 VAL A CA 1
ATOM 2074 C C . VAL A 1 273 ? -20.591 -15.000 3.769 1.00 82.81 273 VAL A C 1
ATOM 2076 O O . VAL A 1 273 ? -20.115 -14.825 2.650 1.00 82.81 273 VAL A O 1
ATOM 2079 N N . ARG A 1 274 ? -19.804 -15.135 4.840 1.00 79.25 274 ARG A N 1
ATOM 2080 C CA . ARG A 1 274 ? -18.342 -15.019 4.754 1.00 79.25 274 ARG A CA 1
ATOM 2081 C C . ARG A 1 274 ? -17.683 -16.099 3.919 1.00 79.25 274 ARG A C 1
ATOM 2083 O O . ARG A 1 274 ? -16.775 -15.777 3.161 1.00 79.25 274 ARG A O 1
ATOM 2090 N N . LYS A 1 275 ? -18.112 -17.359 4.037 1.00 83.94 275 LYS A N 1
ATOM 2091 C CA . LYS A 1 275 ? -17.588 -18.443 3.192 1.00 83.94 275 LYS A CA 1
ATOM 2092 C C . LYS A 1 275 ? -17.837 -18.152 1.715 1.00 83.94 275 LYS A C 1
ATOM 2094 O O . LYS A 1 275 ? -16.929 -18.349 0.912 1.00 83.94 275 LYS A O 1
ATOM 2099 N N . ILE A 1 276 ? -19.015 -17.632 1.370 1.00 88.88 276 ILE A N 1
ATOM 2100 C CA . ILE A 1 276 ? -19.350 -17.224 -0.001 1.00 88.88 276 ILE A CA 1
ATOM 2101 C C . ILE A 1 276 ? -18.424 -16.091 -0.458 1.00 88.88 276 ILE A C 1
ATOM 2103 O O . ILE A 1 276 ? -17.721 -16.252 -1.454 1.00 88.88 276 ILE A O 1
ATOM 2107 N N . MET A 1 277 ? -18.352 -14.989 0.299 1.00 87.56 277 MET A N 1
ATOM 2108 C CA . MET A 1 277 ? -17.496 -13.838 -0.034 1.00 87.56 277 MET A CA 1
ATOM 2109 C C . MET A 1 277 ? -16.024 -14.245 -0.187 1.00 87.56 277 MET A C 1
ATOM 2111 O O . MET A 1 277 ? -15.347 -13.835 -1.129 1.00 87.56 277 MET A O 1
ATOM 2115 N N . GLN A 1 278 ? -15.535 -15.108 0.705 1.00 85.62 278 GLN A N 1
ATOM 2116 C CA . GLN A 1 278 ? -14.157 -15.579 0.687 1.00 85.62 278 GLN A CA 1
ATOM 2117 C C . GLN A 1 278 ? -13.871 -16.517 -0.490 1.00 85.62 278 GLN A C 1
ATOM 2119 O O . GLN A 1 278 ? -12.789 -16.442 -1.069 1.00 85.62 278 GLN A O 1
ATOM 2124 N N . SER A 1 279 ? -14.834 -17.365 -0.863 1.00 89.94 279 SER A N 1
ATOM 2125 C CA . SER A 1 279 ? -14.719 -18.259 -2.021 1.00 89.94 279 SER A CA 1
ATOM 2126 C C . SER A 1 279 ? -14.655 -17.461 -3.319 1.00 89.94 279 SER A C 1
ATOM 2128 O O . SER A 1 279 ? -13.766 -17.698 -4.133 1.00 89.94 279 SER A O 1
ATOM 2130 N N . ILE A 1 280 ? -15.520 -16.451 -3.473 1.00 91.88 280 ILE A N 1
ATOM 2131 C CA . ILE A 1 280 ? -15.478 -15.514 -4.607 1.00 91.88 280 ILE A CA 1
ATOM 2132 C C . ILE A 1 280 ? -14.116 -14.809 -4.655 1.00 91.88 280 ILE A C 1
ATOM 2134 O O . ILE A 1 280 ? -13.470 -14.788 -5.702 1.00 91.88 280 ILE A O 1
ATOM 2138 N N . GLY A 1 281 ? -13.651 -14.307 -3.507 1.00 89.25 281 GLY A N 1
ATOM 2139 C CA . GLY A 1 281 ? -12.399 -13.561 -3.385 1.00 89.25 281 GLY A CA 1
ATOM 2140 C C . GLY A 1 281 ? -11.111 -14.357 -3.601 1.00 89.25 281 GLY A C 1
ATOM 2141 O O . GLY A 1 281 ? -10.062 -13.739 -3.756 1.00 89.25 281 GLY A O 1
ATOM 2142 N N . PHE A 1 282 ? -11.159 -15.693 -3.640 1.00 89.12 282 PHE A N 1
ATOM 2143 C CA . PHE A 1 282 ? -9.997 -16.536 -3.961 1.00 89.12 282 PHE A CA 1
ATOM 2144 C C . PHE A 1 282 ? -10.125 -17.256 -5.299 1.00 89.12 282 PHE A C 1
ATOM 2146 O O . PHE A 1 282 ? -9.193 -17.218 -6.103 1.00 89.12 282 PHE A O 1
ATOM 2153 N N . ILE A 1 283 ? -11.271 -17.889 -5.558 1.00 93.62 283 ILE A N 1
ATOM 2154 C CA . ILE A 1 283 ? -11.491 -18.655 -6.790 1.00 93.62 283 ILE A CA 1
ATOM 2155 C C . ILE A 1 283 ? -11.577 -17.700 -7.980 1.00 93.62 283 ILE A C 1
ATOM 2157 O O . ILE A 1 283 ? -10.938 -17.933 -9.002 1.00 93.62 283 ILE A O 1
ATOM 2161 N N . GLY A 1 284 ? -12.308 -16.592 -7.829 1.00 93.56 284 GLY A N 1
ATOM 2162 C CA . GLY A 1 284 ? -12.513 -15.605 -8.886 1.00 93.56 284 GLY A CA 1
ATOM 2163 C C . GLY A 1 284 ? -11.208 -15.037 -9.453 1.00 93.56 284 GLY A C 1
ATOM 2164 O O . GLY A 1 284 ? -10.961 -15.178 -10.654 1.00 93.56 284 GLY A O 1
ATOM 2165 N N . PRO A 1 285 ? -10.333 -14.445 -8.617 1.00 93.88 285 PRO A N 1
ATOM 2166 C CA . PRO A 1 285 ? -9.038 -13.953 -9.076 1.00 93.88 285 PRO A CA 1
ATOM 2167 C C . PRO A 1 285 ? -8.154 -15.062 -9.648 1.00 93.88 285 PRO A C 1
ATOM 2169 O O . PRO A 1 285 ? -7.511 -14.840 -10.669 1.00 93.88 285 PRO A O 1
ATOM 2172 N N . GLY A 1 286 ? -8.155 -16.259 -9.047 1.00 93.38 286 GLY A N 1
ATOM 2173 C CA . GLY A 1 286 ? -7.384 -17.403 -9.542 1.00 93.38 286 GLY A CA 1
ATOM 2174 C C . GLY A 1 286 ? -7.772 -17.802 -10.967 1.00 93.38 286 GLY A C 1
ATOM 2175 O O . GLY A 1 286 ? -6.909 -17.887 -11.837 1.00 93.38 286 GLY A O 1
ATOM 2176 N N . VAL A 1 287 ? -9.070 -17.964 -11.235 1.00 95.69 287 VAL A N 1
ATOM 2177 C CA . VAL A 1 287 ? -9.584 -18.284 -12.577 1.00 95.69 287 VAL A CA 1
ATOM 2178 C C . VAL A 1 287 ? -9.270 -17.161 -13.566 1.00 95.69 287 VAL A C 1
ATOM 2180 O O . VAL A 1 287 ? -8.758 -17.427 -14.651 1.00 95.69 287 VAL A O 1
ATOM 2183 N N . SER A 1 288 ? -9.503 -15.902 -13.188 1.00 95.06 288 SER A N 1
ATOM 2184 C CA . SER A 1 288 ? -9.251 -14.761 -14.077 1.00 95.06 288 SER A CA 1
ATOM 2185 C C . SER A 1 288 ? -7.768 -14.624 -14.454 1.00 95.06 288 SER A C 1
ATOM 2187 O O . SER A 1 288 ? -7.435 -14.362 -15.610 1.00 95.06 288 SER A O 1
ATOM 2189 N N . LEU A 1 289 ? -6.860 -14.864 -13.501 1.00 93.19 289 LEU A N 1
ATOM 2190 C CA . LEU A 1 289 ? -5.415 -14.863 -13.748 1.00 93.19 289 LEU A CA 1
ATOM 2191 C C . LEU A 1 289 ? -4.951 -16.079 -14.563 1.00 93.19 289 LEU A C 1
ATOM 2193 O O . LEU A 1 289 ? -4.010 -15.952 -15.339 1.00 93.19 289 LEU A O 1
ATOM 2197 N N . LEU A 1 290 ? -5.612 -17.237 -14.464 1.00 94.88 290 LEU A N 1
ATOM 2198 C CA . LEU A 1 290 ? -5.350 -18.356 -15.378 1.00 94.88 290 LEU A CA 1
ATOM 2199 C C . LEU A 1 290 ? -5.756 -17.999 -16.813 1.00 94.88 290 LEU A C 1
ATOM 2201 O O . LEU A 1 290 ? -4.980 -18.236 -17.742 1.00 94.88 290 LEU A O 1
ATOM 2205 N N . CYS A 1 291 ? -6.917 -17.360 -16.992 1.00 95.06 291 CYS A N 1
ATOM 2206 C CA . CYS A 1 291 ? -7.376 -16.863 -18.291 1.00 95.06 291 CYS A CA 1
ATOM 2207 C C . CYS A 1 291 ? -6.448 -15.792 -18.889 1.00 95.06 291 CYS A C 1
ATOM 2209 O O . CYS A 1 291 ? -6.366 -15.681 -20.112 1.00 95.06 291 CYS A O 1
ATOM 2211 N N . LEU A 1 292 ? -5.713 -15.041 -18.057 1.00 93.94 292 LEU A N 1
ATOM 2212 C CA . LEU A 1 292 ? -4.754 -14.021 -18.502 1.00 93.94 292 LEU A CA 1
ATOM 2213 C C . LEU A 1 292 ? -3.669 -14.590 -19.432 1.00 93.94 292 LEU A C 1
ATOM 2215 O O . LEU A 1 292 ? -3.211 -13.877 -20.322 1.00 93.94 292 LEU A O 1
ATOM 2219 N N . ASN A 1 293 ? -3.312 -15.874 -19.298 1.00 91.56 293 ASN A N 1
ATOM 2220 C CA . ASN A 1 293 ? -2.346 -16.545 -20.183 1.00 91.56 293 ASN A CA 1
ATOM 2221 C C . ASN A 1 293 ? -2.793 -16.586 -21.655 1.00 91.56 293 ASN A C 1
ATOM 2223 O O . ASN A 1 293 ? -1.961 -16.726 -22.546 1.00 91.56 293 ASN A O 1
ATOM 2227 N N . TYR A 1 294 ? -4.094 -16.445 -21.920 1.00 92.94 294 TYR A N 1
ATOM 2228 C CA . TYR A 1 294 ? -4.661 -16.459 -23.270 1.00 92.94 294 TYR A CA 1
ATOM 2229 C C . TYR A 1 294 ? -4.927 -15.050 -23.824 1.00 92.94 294 TYR A C 1
ATOM 2231 O O . TYR A 1 294 ? -5.460 -14.909 -24.929 1.00 92.94 294 TYR A O 1
ATOM 2239 N N . ALA A 1 295 ? -4.581 -13.994 -23.082 1.00 93.62 295 ALA A N 1
ATOM 2240 C CA . ALA A 1 295 ? -4.814 -12.620 -23.505 1.00 93.62 295 ALA A CA 1
ATOM 2241 C C . ALA A 1 295 ? -3.879 -12.223 -24.660 1.00 93.62 295 ALA A C 1
ATOM 2243 O O . ALA A 1 295 ? -2.665 -12.139 -24.499 1.00 93.62 295 ALA A O 1
ATOM 2244 N N . LYS A 1 296 ? -4.461 -11.926 -25.828 1.00 92.06 296 LYS A N 1
ATOM 2245 C CA . LYS A 1 296 ? -3.719 -11.521 -27.039 1.00 92.06 296 LYS A CA 1
ATOM 2246 C C . LYS A 1 296 ? -3.578 -10.008 -27.210 1.00 92.06 296 LYS A C 1
ATOM 2248 O O . LYS A 1 296 ? -2.864 -9.560 -28.099 1.00 92.06 296 LYS A O 1
ATOM 2253 N N . SER A 1 297 ? -4.275 -9.214 -26.397 1.00 93.75 297 SER A N 1
ATOM 2254 C CA . SER A 1 297 ? -4.242 -7.753 -26.471 1.00 93.75 297 SER A CA 1
ATOM 2255 C C . SER A 1 297 ? -4.173 -7.127 -25.075 1.00 93.75 297 SER A C 1
ATOM 2257 O O . SER A 1 297 ? -4.707 -7.703 -24.119 1.00 93.75 297 SER A O 1
ATOM 2259 N N . PRO A 1 298 ? -3.573 -5.927 -24.942 1.00 93.00 298 PRO A N 1
ATOM 2260 C CA . PRO A 1 298 ? -3.488 -5.235 -23.657 1.00 93.00 298 PRO A CA 1
ATOM 2261 C C . PRO A 1 298 ? -4.874 -4.908 -23.085 1.00 93.00 298 PRO A C 1
ATOM 2263 O O . PRO A 1 298 ? -5.068 -4.970 -21.877 1.00 93.00 298 PRO A O 1
ATOM 2266 N N . ALA A 1 299 ? -5.869 -4.636 -23.935 1.00 93.25 299 ALA A N 1
ATOM 2267 C CA . ALA A 1 299 ? -7.238 -4.392 -23.487 1.00 93.25 299 ALA A CA 1
ATOM 2268 C C . ALA A 1 299 ? -7.870 -5.638 -22.843 1.00 93.25 299 ALA A C 1
ATOM 2270 O O . ALA A 1 299 ? -8.446 -5.542 -21.762 1.00 93.25 299 ALA A O 1
ATOM 2271 N N . VAL A 1 300 ? -7.719 -6.817 -23.462 1.00 94.50 300 VAL A N 1
ATOM 2272 C CA . VAL A 1 300 ? -8.237 -8.080 -22.904 1.00 94.50 300 VAL A CA 1
ATOM 2273 C C . VAL A 1 300 ? -7.537 -8.412 -21.588 1.00 94.50 300 VAL A C 1
ATOM 2275 O O . VAL A 1 300 ? -8.196 -8.765 -20.611 1.00 94.50 300 VAL A O 1
ATOM 2278 N N . ALA A 1 301 ? -6.217 -8.237 -21.529 1.00 95.06 301 ALA A N 1
ATOM 2279 C CA . ALA A 1 301 ? -5.459 -8.436 -20.301 1.00 95.06 301 ALA A CA 1
ATOM 2280 C C . ALA A 1 301 ? -5.899 -7.479 -19.179 1.00 95.06 301 ALA A C 1
ATOM 2282 O O . ALA A 1 301 ? -6.075 -7.910 -18.040 1.00 95.06 301 ALA A O 1
ATOM 2283 N N . ALA A 1 302 ? -6.141 -6.204 -19.495 1.00 94.69 302 ALA A N 1
ATOM 2284 C CA . ALA A 1 302 ? -6.650 -5.229 -18.535 1.00 94.69 302 ALA A CA 1
ATOM 2285 C C . ALA A 1 302 ? -8.034 -5.614 -18.003 1.00 94.69 302 ALA A C 1
ATOM 2287 O O . ALA A 1 302 ? -8.237 -5.569 -16.795 1.00 94.69 302 ALA A O 1
ATOM 2288 N N . VAL A 1 303 ? -8.949 -6.076 -18.862 1.00 95.56 303 VAL A N 1
ATOM 2289 C CA . VAL A 1 303 ? -10.273 -6.564 -18.437 1.00 95.56 303 VAL A CA 1
ATOM 2290 C C . VAL A 1 303 ? -10.147 -7.750 -17.478 1.00 95.56 303 VAL A C 1
ATOM 2292 O O . VAL A 1 303 ? -10.776 -7.748 -16.422 1.00 95.56 303 VAL A O 1
ATOM 2295 N N . LEU A 1 304 ? -9.301 -8.736 -17.787 1.00 96.06 304 LEU A N 1
ATOM 2296 C CA . LEU A 1 304 ? -9.096 -9.907 -16.924 1.00 96.06 304 LEU A CA 1
ATOM 2297 C C . LEU A 1 304 ? -8.468 -9.533 -15.573 1.00 96.06 304 LEU A C 1
ATOM 2299 O O . LEU A 1 304 ? -8.888 -10.035 -14.529 1.00 96.06 304 LEU A O 1
ATOM 2303 N N . ILE A 1 305 ? -7.503 -8.612 -15.558 1.00 95.38 305 ILE A N 1
ATOM 2304 C CA . ILE A 1 305 ? -6.903 -8.108 -14.314 1.00 95.38 305 ILE A CA 1
ATOM 2305 C C . ILE A 1 305 ? -7.915 -7.271 -13.515 1.00 95.38 305 ILE A C 1
ATOM 2307 O O . ILE A 1 305 ? -7.980 -7.400 -12.292 1.00 95.38 305 ILE A O 1
ATOM 2311 N N . THR A 1 306 ? -8.748 -6.468 -14.180 1.00 95.25 306 THR A N 1
ATOM 2312 C CA . THR A 1 306 ? -9.864 -5.738 -13.563 1.00 95.25 306 THR A CA 1
ATOM 2313 C C . THR A 1 306 ? -10.854 -6.694 -12.910 1.00 95.25 306 THR A C 1
ATOM 2315 O O . THR A 1 306 ? -11.231 -6.470 -11.760 1.00 95.25 306 THR A O 1
ATOM 2318 N N . ILE A 1 307 ? -11.243 -7.777 -13.589 1.00 95.25 307 ILE A N 1
ATOM 2319 C CA . ILE A 1 307 ? -12.109 -8.816 -13.017 1.00 95.25 307 ILE A CA 1
ATOM 2320 C C . ILE A 1 307 ? -11.420 -9.461 -11.811 1.00 95.25 307 ILE A C 1
ATOM 2322 O O . ILE A 1 307 ? -12.039 -9.585 -10.757 1.00 95.25 307 ILE A O 1
ATOM 2326 N N . ALA A 1 308 ? -10.132 -9.799 -11.918 1.00 94.62 308 ALA A N 1
ATOM 2327 C CA . ALA A 1 308 ? -9.383 -10.406 -10.821 1.00 94.62 308 ALA A CA 1
ATOM 2328 C C . ALA A 1 308 ? -9.357 -9.507 -9.574 1.00 94.62 308 ALA A C 1
ATOM 2330 O O . ALA A 1 308 ? -9.677 -9.961 -8.479 1.00 94.62 308 ALA A O 1
ATOM 2331 N N . LEU A 1 309 ? -9.031 -8.222 -9.726 1.00 92.00 309 LEU A N 1
ATOM 2332 C CA . LEU A 1 309 ? -9.005 -7.272 -8.610 1.00 92.00 309 LEU A CA 1
ATOM 2333 C C . LEU A 1 309 ? -10.404 -6.938 -8.077 1.00 92.00 309 LEU A C 1
ATOM 2335 O O . LEU A 1 309 ? -10.583 -6.758 -6.876 1.00 92.00 309 LEU A O 1
ATOM 2339 N N . SER A 1 310 ? -11.415 -6.898 -8.943 1.00 92.88 310 SER A N 1
ATOM 2340 C CA . SER A 1 310 ? -12.800 -6.675 -8.516 1.00 92.88 310 SER A CA 1
ATOM 2341 C C . SER A 1 310 ? -13.330 -7.855 -7.708 1.00 92.88 310 SER A C 1
ATOM 2343 O O . SER A 1 310 ? -13.994 -7.656 -6.699 1.00 92.88 310 SER A O 1
ATOM 2345 N N . LEU A 1 311 ? -13.013 -9.091 -8.096 1.00 92.50 311 LEU A N 1
ATOM 2346 C CA . LEU A 1 311 ? -13.403 -10.271 -7.327 1.00 92.50 311 LEU A CA 1
ATOM 2347 C C . LEU A 1 311 ? -12.596 -10.378 -6.031 1.00 92.50 311 LEU A C 1
ATOM 2349 O O . LEU A 1 311 ? -13.158 -10.741 -5.001 1.00 92.50 311 LEU A O 1
ATOM 2353 N N . SER A 1 312 ? -11.316 -9.991 -6.030 1.00 89.25 312 SER A N 1
ATOM 2354 C CA . SER A 1 312 ? -10.495 -10.024 -4.815 1.00 89.25 312 SER A CA 1
ATOM 2355 C C . SER A 1 312 ? -10.999 -9.061 -3.735 1.00 89.25 312 SER A C 1
ATOM 2357 O O . SER A 1 312 ? -10.840 -9.354 -2.553 1.00 89.25 312 SER A O 1
ATOM 2359 N N . SER A 1 313 ? -11.689 -7.966 -4.079 1.00 86.69 313 SER A N 1
ATOM 2360 C CA . SER A 1 313 ? -12.274 -7.063 -3.075 1.00 86.69 313 SER A CA 1
ATOM 2361 C C . SER A 1 313 ? -13.336 -7.740 -2.196 1.00 86.69 313 SER A C 1
ATOM 2363 O O . SER A 1 313 ? -13.543 -7.317 -1.058 1.00 86.69 313 SER A O 1
ATOM 2365 N N . PHE A 1 314 ? -13.965 -8.827 -2.663 1.00 85.00 314 PHE A N 1
ATOM 2366 C CA . PHE A 1 314 ? -14.932 -9.600 -1.874 1.00 85.00 314 PHE A CA 1
ATOM 2367 C C . PHE A 1 314 ? -14.280 -10.283 -0.665 1.00 85.00 314 PHE A C 1
ATOM 2369 O O . PHE A 1 314 ? -14.923 -10.432 0.376 1.00 85.00 314 PHE A O 1
ATOM 2376 N N . SER A 1 315 ? -12.986 -10.622 -0.730 1.00 78.75 315 SER A N 1
ATOM 2377 C CA . SER A 1 315 ? -12.278 -11.145 0.444 1.00 78.75 315 SER A CA 1
ATOM 2378 C C . SER A 1 315 ? -12.082 -10.084 1.526 1.00 78.75 315 SER A C 1
ATOM 2380 O O . SER A 1 315 ? -12.058 -10.416 2.710 1.00 78.75 315 SER A O 1
ATOM 2382 N N . GLN A 1 316 ? -11.940 -8.807 1.149 1.00 68.62 316 GLN A N 1
ATOM 2383 C CA . GLN A 1 316 ? -11.715 -7.725 2.111 1.00 68.62 316 GLN A CA 1
ATOM 2384 C C . GLN A 1 316 ? -12.958 -7.445 2.961 1.00 68.62 316 GLN A C 1
ATOM 2386 O O . GLN A 1 316 ? -12.830 -7.222 4.167 1.00 68.62 316 GLN A O 1
ATOM 2391 N N . ALA A 1 317 ? -14.153 -7.567 2.370 1.00 57.66 317 ALA A N 1
ATOM 2392 C CA . ALA A 1 317 ? -15.425 -7.524 3.095 1.00 57.66 317 ALA A CA 1
ATOM 2393 C C . ALA A 1 317 ? -15.544 -8.663 4.130 1.00 57.66 317 ALA A C 1
ATOM 2395 O O . ALA A 1 317 ? -16.101 -8.472 5.210 1.00 57.66 317 ALA A O 1
ATOM 2396 N N . GLY A 1 318 ? -14.961 -9.834 3.847 1.00 49.59 318 GLY A N 1
ATOM 2397 C CA . GLY A 1 318 ? -14.864 -10.935 4.809 1.00 49.59 318 GLY A CA 1
ATOM 2398 C C . GLY A 1 318 ? -13.816 -10.712 5.909 1.00 49.59 318 GLY A C 1
ATOM 2399 O O . GLY A 1 318 ? -14.036 -11.100 7.056 1.00 49.59 318 GLY A O 1
ATOM 2400 N N . TYR A 1 319 ? -12.684 -10.079 5.579 1.00 48.06 319 TYR A N 1
ATOM 2401 C CA . TYR A 1 319 ? -11.502 -9.964 6.443 1.00 48.06 319 TYR A CA 1
ATOM 2402 C C . TYR A 1 319 ? -11.595 -8.871 7.517 1.00 48.06 319 TYR A C 1
ATOM 2404 O O . TYR A 1 319 ? -11.310 -9.151 8.683 1.00 48.06 319 TYR A O 1
ATOM 2412 N N . LEU A 1 320 ? -12.013 -7.648 7.165 1.00 47.47 320 LEU A N 1
ATOM 2413 C CA . LEU A 1 320 ? -12.058 -6.523 8.118 1.00 47.47 320 LEU A CA 1
ATOM 2414 C C . LEU A 1 320 ? -13.018 -6.788 9.291 1.00 47.47 320 LEU A C 1
ATOM 2416 O O . LEU A 1 320 ? -12.781 -6.333 10.406 1.00 47.47 320 LEU A O 1
ATOM 2420 N N . LEU A 1 321 ? -14.044 -7.610 9.062 1.00 39.91 321 LEU A N 1
ATOM 2421 C CA . LEU A 1 321 ? -14.987 -8.066 10.085 1.00 39.91 321 LEU A CA 1
ATOM 2422 C C . LEU A 1 321 ? -14.502 -9.316 10.845 1.00 39.91 321 LEU A C 1
ATOM 2424 O O . LEU A 1 321 ? -14.971 -9.579 11.949 1.00 39.91 321 LEU A O 1
ATOM 2428 N N . ASN A 1 322 ? -13.561 -10.091 10.294 1.00 41.25 322 ASN A N 1
ATOM 2429 C CA . ASN A 1 322 ? -13.008 -11.275 10.961 1.00 41.25 322 ASN A CA 1
ATOM 2430 C C . ASN A 1 322 ? -12.012 -10.920 12.076 1.00 41.25 322 ASN A C 1
ATOM 2432 O O . ASN A 1 322 ? -11.902 -11.689 13.026 1.00 41.25 322 ASN A O 1
ATOM 2436 N N . ILE A 1 323 ? -11.328 -9.768 12.023 1.00 42.84 323 ILE A N 1
ATOM 2437 C CA . ILE A 1 323 ? -10.486 -9.295 13.145 1.00 42.84 323 ILE A CA 1
ATOM 2438 C C . ILE A 1 323 ? -11.351 -9.002 14.376 1.00 42.84 323 ILE A C 1
ATOM 2440 O O . ILE A 1 323 ? -10.990 -9.398 15.483 1.00 42.84 323 ILE A O 1
ATOM 2444 N N . GLN A 1 324 ? -12.530 -8.406 14.165 1.00 35.19 324 GLN A N 1
ATOM 2445 C CA . GLN A 1 324 ? -13.540 -8.214 15.209 1.00 35.19 324 GLN A CA 1
ATOM 2446 C C . GLN A 1 324 ? -13.932 -9.554 15.856 1.00 35.19 324 GLN A C 1
ATOM 2448 O O . GLN A 1 324 ? -14.170 -9.641 17.050 1.00 35.19 324 GLN A O 1
ATOM 2453 N N . ILE A 1 325 ? -13.889 -10.640 15.083 1.00 34.66 325 ILE A N 1
ATOM 2454 C CA . ILE A 1 325 ? -14.314 -11.962 15.531 1.00 34.66 325 ILE A CA 1
ATOM 2455 C C . ILE A 1 325 ? -13.185 -12.844 16.023 1.00 34.66 325 ILE A C 1
ATOM 2457 O O . ILE A 1 325 ? -13.449 -13.725 16.819 1.00 34.66 325 ILE A O 1
ATOM 2461 N N . ALA A 1 326 ? -11.920 -12.613 15.688 1.00 34.44 326 ALA A N 1
ATOM 2462 C CA . ALA A 1 326 ? -10.844 -13.189 16.498 1.00 34.44 326 ALA A CA 1
ATOM 2463 C C . ALA A 1 326 ? -10.986 -12.729 17.965 1.00 34.44 326 ALA A C 1
ATOM 2465 O O . ALA A 1 326 ? -10.743 -13.506 18.892 1.00 34.44 326 ALA A O 1
ATOM 2466 N N . GLN A 1 327 ? -11.473 -11.500 18.170 1.00 31.11 327 GLN A N 1
ATOM 2467 C CA . GLN A 1 327 ? -11.864 -10.986 19.481 1.00 31.11 327 GLN A CA 1
ATOM 2468 C C . GLN A 1 327 ? -13.174 -11.638 19.973 1.00 31.11 327 GLN A C 1
ATOM 2470 O O . GLN A 1 327 ? -13.207 -12.116 21.103 1.00 31.11 327 GLN A O 1
ATOM 2475 N N . ASP A 1 328 ? -14.205 -11.811 19.139 1.00 31.30 328 ASP A N 1
ATOM 2476 C CA . ASP A 1 328 ? -15.474 -12.431 19.584 1.00 31.30 328 ASP A CA 1
ATOM 2477 C C . ASP A 1 328 ? -15.426 -13.967 19.779 1.00 31.30 328 ASP A C 1
ATOM 2479 O O . ASP A 1 328 ? -16.047 -14.486 20.699 1.00 31.30 328 ASP A O 1
ATOM 2483 N N . PHE A 1 329 ? -14.671 -14.730 18.979 1.00 32.34 329 PHE A N 1
ATOM 2484 C CA . PHE A 1 329 ? -14.490 -16.190 19.108 1.00 32.34 329 PHE A CA 1
ATOM 2485 C C . PHE A 1 329 ? -13.621 -16.542 20.309 1.00 32.34 329 PHE A C 1
ATOM 2487 O O . PHE A 1 329 ? -13.890 -17.531 20.987 1.00 32.34 329 PHE A O 1
ATOM 2494 N N . SER A 1 330 ? -12.587 -15.744 20.591 1.00 33.62 330 SER A N 1
ATOM 2495 C CA . SER A 1 330 ? -11.849 -15.890 21.849 1.00 33.62 330 SER A CA 1
ATOM 2496 C C . SER A 1 330 ? -12.744 -15.583 23.050 1.00 33.62 330 SER A C 1
ATOM 2498 O O . SER A 1 330 ? -12.661 -16.277 24.061 1.00 33.62 330 SER A O 1
ATOM 2500 N N . THR A 1 331 ? -13.675 -14.638 22.897 1.00 31.72 331 THR A N 1
ATOM 2501 C CA . THR A 1 331 ? -14.696 -14.326 23.904 1.00 31.72 331 THR A CA 1
ATOM 2502 C C . THR A 1 331 ? -15.720 -15.458 24.070 1.00 31.72 331 THR A C 1
ATOM 2504 O O . THR A 1 331 ? -16.042 -15.814 25.201 1.00 31.72 331 THR A O 1
ATOM 2507 N N . ALA A 1 332 ? -16.185 -16.081 22.982 1.00 31.08 332 ALA A N 1
ATOM 2508 C CA . ALA A 1 332 ? -17.158 -17.177 23.002 1.00 31.08 332 ALA A CA 1
ATOM 2509 C C . ALA A 1 332 ? -16.576 -18.495 23.546 1.00 31.08 332 ALA A C 1
ATOM 2511 O O . ALA A 1 332 ? -17.228 -19.179 24.332 1.00 31.08 332 ALA A O 1
ATOM 2512 N N . LEU A 1 333 ? -15.329 -18.826 23.193 1.00 33.19 333 LEU A N 1
ATOM 2513 C CA . LEU A 1 333 ? -14.647 -20.025 23.696 1.00 33.19 333 LEU A CA 1
ATOM 2514 C C . LEU A 1 333 ? -14.297 -19.926 25.189 1.00 33.19 333 LEU A C 1
ATOM 2516 O O . LEU A 1 333 ? -14.263 -20.949 25.862 1.00 33.19 333 LEU A O 1
ATOM 2520 N N . GLN A 1 334 ? -14.077 -18.720 25.725 1.00 35.22 334 GLN A N 1
ATOM 2521 C CA . GLN A 1 334 ? -13.874 -18.516 27.167 1.00 35.22 334 GLN A CA 1
ATOM 2522 C C . GLN A 1 334 ? -15.177 -18.618 27.974 1.00 35.22 334 GLN A C 1
ATOM 2524 O O . GLN A 1 334 ? -15.146 -19.081 29.107 1.00 35.22 334 GLN A O 1
ATOM 2529 N N . ILE A 1 335 ? -16.326 -18.246 27.398 1.00 36.34 335 ILE A N 1
ATOM 2530 C CA . ILE A 1 335 ? -17.640 -18.397 28.055 1.00 36.34 335 ILE A CA 1
ATOM 2531 C C . ILE A 1 335 ? -18.024 -19.880 28.195 1.00 36.34 335 ILE A C 1
ATOM 2533 O O . ILE A 1 335 ? -18.625 -20.259 29.192 1.00 36.34 335 ILE A O 1
ATOM 2537 N N . GLN A 1 336 ? -17.612 -20.734 27.253 1.00 32.31 336 GLN A N 1
ATOM 2538 C CA . GLN A 1 336 ? -17.786 -22.191 27.355 1.00 32.31 336 GLN A CA 1
ATOM 2539 C C . GLN A 1 336 ? -16.817 -22.885 28.330 1.00 32.31 336 GLN A C 1
ATOM 2541 O O . GLN A 1 336 ? -16.942 -24.086 28.526 1.00 32.31 336 GLN A O 1
ATOM 2546 N N . GLN A 1 337 ? -15.842 -22.171 28.906 1.00 33.88 337 GLN A N 1
ATOM 2547 C CA . GLN A 1 337 ? -14.927 -22.709 29.927 1.00 33.88 337 GLN A CA 1
ATOM 2548 C C . GLN A 1 337 ? 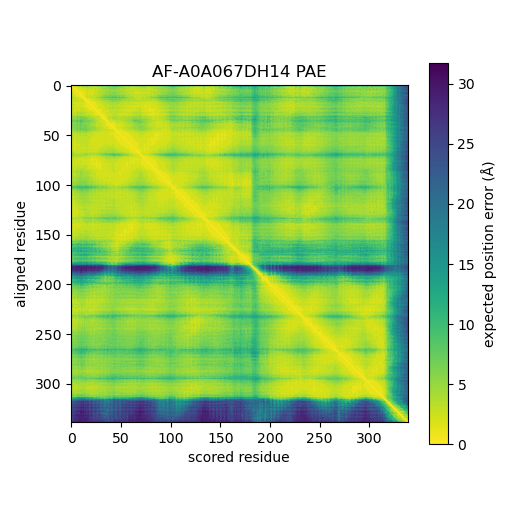-15.243 -22.211 31.348 1.00 33.88 337 GLN A C 1
ATOM 2550 O O . GLN A 1 337 ? -14.638 -22.694 32.301 1.00 33.88 337 GLN A O 1
ATOM 2555 N N . GLU A 1 338 ? -16.161 -21.248 31.496 1.00 34.16 338 GLU A N 1
ATOM 2556 C CA . GLU A 1 338 ? -16.639 -20.722 32.789 1.00 34.16 338 GLU A CA 1
ATOM 2557 C C . GLU A 1 338 ? -17.985 -21.345 33.234 1.00 34.16 338 GLU A C 1
ATOM 2559 O O . GLU A 1 338 ? -18.521 -20.958 34.272 1.00 34.16 338 GLU A O 1
ATOM 2564 N N . HIS A 1 339 ? -18.506 -22.322 32.482 1.00 31.28 339 HIS A N 1
ATOM 2565 C CA . HIS A 1 339 ? -19.664 -23.165 32.808 1.00 31.28 339 HIS A CA 1
ATOM 2566 C C . HIS A 1 339 ? -19.282 -24.642 32.706 1.00 31.28 339 HIS A C 1
ATOM 2568 O O . HIS A 1 339 ? -19.866 -25.437 33.474 1.00 31.28 339 HIS A O 1
#

Sequence (339 aa):
MSVAVVPLAAKFGWSSSFLGIVQSSFLWGYIFSSVIGGALVDKYGGKKVLAWGVALWSLSTLLTPWAATHSTASLLAVRAFFGLAEGVAMPAMSTLTSRWFPSHERASAIGICMGGFHLGNVVGLLLTPIMLSTIGISGPFILFSSLGLLWLSTWTSKVTNDPCNSPFVSKSELRLIQAGKSDSVKKRNPPSLRHLLSKLPSWTVIIANITNNWGYFVLLSWMPIYFNTVFNVNLKQAAWFSAVPWGTMAVSGYMAGKASDSLIKAGYSLTLVRKIMQSIGFIGPGVSLLCLNYAKSPAVAAVLITIALSLSSFSQAGYLLNIQIAQDFSTALQIQQEH

Foldseek 3Di:
DLLLVVVLCVVVVNDPVLLVLLLVLLVLLQVVLLVCLLVCCVVPNLLVLLLVLLLQLLVLLQCQVVQSVPDSVSNSVSSSSNSNSPSNNVSSQLQQLLQQAFPVCSVVSVLVVVLVVLVCLLCLLQVQVVLCVPVNSSRSSVVSSVVSVVVSVVSVPQDDRHLVPHPPADPVSNVVNVVSHPPPDDPDPQPDPVVLVVDPVSVVLVVLVCVLVVVVSCLSNCQLVCCCPVVVDDSNVSSVLSSLLSVLLSVLLVVLLVVLVVCVVVVDDNVVSLVVLSCQLPVFLVVLVVCLVVDPHSVSNSVSSSRNSSSNSSNVSSNVVVVVVSVVVSVVVVVVVVD

Radius of gyration: 21.65 Å; Cα contacts (8 Å, |Δi|>4): 381; chains: 1; bounding box: 58×46×60 Å

Organism: Citrus sinensis (NCBI:txid2711)

Solvent-accessible surface area (backbone atoms only — not comparable to full-atom values): 17173 Å² total; per-residue (Å²): 102,42,67,62,47,57,63,49,29,65,74,70,70,54,49,74,69,53,49,51,49,56,59,46,29,22,52,60,20,22,57,57,21,44,66,49,23,46,61,46,22,73,73,65,30,24,52,55,48,36,47,53,17,43,50,43,29,20,50,26,39,53,46,39,62,59,21,62,74,72,34,72,67,49,32,37,51,37,28,20,46,29,17,32,19,52,27,27,46,64,43,16,52,56,52,38,43,64,59,64,36,21,66,88,50,31,64,58,55,52,50,53,53,52,51,51,53,42,49,47,52,29,51,49,40,54,48,37,48,54,30,36,74,75,66,30,86,55,30,40,30,49,52,52,18,52,52,36,52,53,49,45,56,54,44,69,74,72,59,56,67,44,57,90,75,31,92,86,55,50,75,68,58,52,50,51,34,52,68,37,47,69,88,80,67,72,91,64,76,77,76,54,69,68,62,51,70,70,37,69,70,48,51,53,52,49,52,50,50,51,53,51,52,50,54,51,52,48,51,64,46,41,42,31,46,47,37,30,70,76,62,64,37,55,67,59,56,14,21,51,55,43,24,51,23,46,52,46,19,55,56,31,29,54,51,36,40,53,51,51,52,50,44,46,74,73,68,48,54,70,69,56,53,36,52,51,31,38,46,43,21,48,52,42,23,51,54,29,57,59,54,43,79,72,45,89,44,68,68,56,35,36,52,31,49,24,49,17,37,26,29,33,23,23,30,52,58,38,46,72,57,42,61,61,36,60,55,48,50,56,52,52,58,50,57,69,69,77,111